Protein AF-A0A6C0AF42-F1 (afdb_monomer_lite)

Sequence (266 aa):
MEIELNLLEEPKYSYLKKSQFYRNLDSESEEKIFILHICPIDEQNINKFGQTLDFWNVDKLPICFFYLIWKKIKKYLISFEKVEKYLNSNIQSVKKATKDVIRIKFYIIFNKLLKKNSLIYIDQLFKRYEKFKNNSLTIFLIYCIKKENIEGFELIIRYEKIYFPEMYENGEINRFKELFNYCMRKGKYIFFKYLHERGVEFKNLYISSAIKKIENKEYQKCLKYFVDNVKNLSQWKREYFNRKLKETDPYFFGKGMNLLRIYESD

Structure (mmCIF, N/CA/C/O backbone):
data_AF-A0A6C0AF42-F1
#
_entry.id   AF-A0A6C0AF42-F1
#
loop_
_atom_site.group_PDB
_atom_site.id
_atom_site.type_symbol
_atom_site.label_atom_id
_atom_site.label_alt_id
_atom_site.label_comp_id
_atom_site.label_asym_id
_atom_site.label_entity_id
_atom_site.label_seq_id
_atom_site.pdbx_PDB_ins_code
_atom_site.Cartn_x
_atom_site.Cartn_y
_atom_site.Cartn_z
_atom_site.occupancy
_atom_site.B_iso_or_equiv
_atom_site.auth_seq_id
_atom_site.auth_comp_id
_atom_site.auth_asym_id
_atom_site.auth_atom_id
_atom_site.pdbx_PDB_model_num
ATOM 1 N N . MET A 1 1 ? -29.618 5.398 29.178 1.00 39.44 1 MET A N 1
ATOM 2 C CA . MET A 1 1 ? -30.295 4.309 28.455 1.00 39.44 1 MET A CA 1
ATOM 3 C C . MET A 1 1 ? -29.800 3.031 29.087 1.00 39.44 1 MET A C 1
ATOM 5 O O . MET A 1 1 ? -28.637 2.692 28.902 1.00 39.44 1 MET A O 1
ATOM 9 N N . GLU A 1 2 ? -30.633 2.452 29.943 1.00 39.72 2 GLU A N 1
ATOM 10 C CA . GLU A 1 2 ? -30.426 1.130 30.532 1.00 39.72 2 GLU A CA 1
ATOM 11 C C . GLU A 1 2 ? -30.647 0.103 29.422 1.00 39.72 2 GLU A C 1
ATOM 13 O O . GLU A 1 2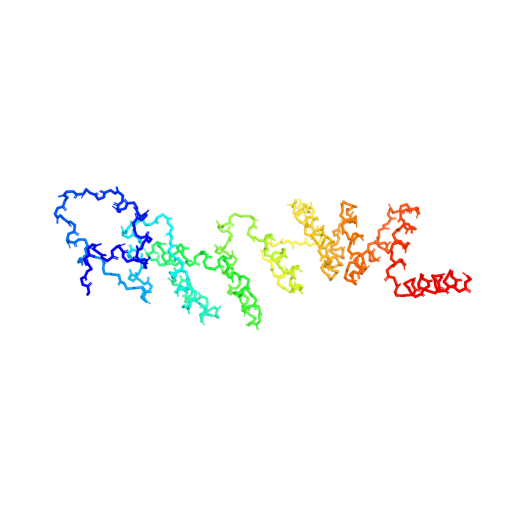 ? -31.504 0.300 28.562 1.00 39.72 2 GLU A O 1
ATOM 18 N N . ILE A 1 3 ? -29.805 -0.920 29.357 1.00 46.22 3 ILE A N 1
ATOM 19 C CA . ILE A 1 3 ? -29.853 -1.918 28.290 1.00 46.22 3 ILE A CA 1
ATOM 20 C C . ILE A 1 3 ? -30.234 -3.225 28.965 1.00 46.22 3 ILE A C 1
ATOM 22 O O . ILE A 1 3 ? -29.426 -3.751 29.700 1.00 46.22 3 ILE A O 1
ATOM 26 N N . GLU A 1 4 ? -31.437 -3.751 28.763 1.00 54.84 4 GLU A N 1
ATOM 27 C CA . GLU A 1 4 ? -31.771 -5.125 29.157 1.00 54.84 4 GLU A CA 1
ATOM 28 C C . GLU A 1 4 ? -30.893 -6.138 28.405 1.00 54.84 4 GLU A C 1
ATOM 30 O O . GLU A 1 4 ? -30.561 -5.928 27.242 1.00 54.84 4 GLU A O 1
ATOM 35 N N . LEU A 1 5 ? -30.558 -7.284 29.006 1.00 54.56 5 LEU A N 1
ATOM 36 C CA . LEU A 1 5 ? -29.830 -8.363 28.313 1.00 54.56 5 LEU A CA 1
ATOM 37 C C . LEU A 1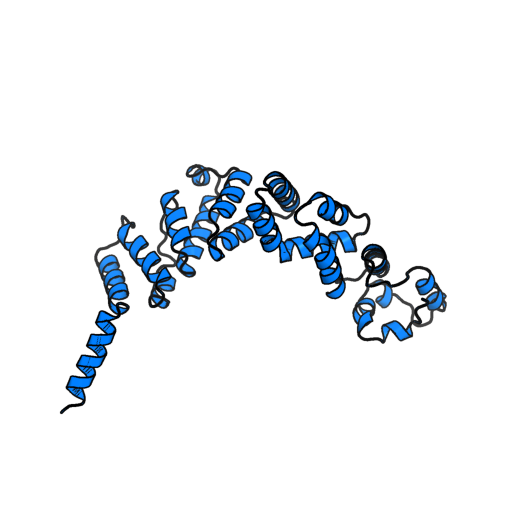 5 ? -30.524 -8.836 27.024 1.00 54.56 5 LEU A C 1
ATOM 39 O O . LEU A 1 5 ? -29.841 -9.253 26.088 1.00 54.56 5 LEU A O 1
ATOM 43 N N . ASN A 1 6 ? -31.849 -8.685 26.939 1.00 59.50 6 ASN A N 1
ATOM 44 C CA . ASN A 1 6 ? -32.637 -8.913 25.727 1.00 59.50 6 ASN A CA 1
ATOM 45 C C . ASN A 1 6 ? -32.177 -8.049 24.539 1.00 59.50 6 ASN A C 1
ATOM 47 O O . ASN A 1 6 ? -32.345 -8.455 23.394 1.00 59.50 6 ASN A O 1
ATOM 51 N N . LEU A 1 7 ? -31.523 -6.903 24.765 1.00 57.12 7 LEU A N 1
ATOM 52 C CA . LEU A 1 7 ? -30.912 -6.123 23.685 1.00 57.12 7 LEU A CA 1
ATOM 53 C C . LEU A 1 7 ? -29.767 -6.875 23.002 1.00 57.12 7 LEU A C 1
ATOM 55 O O . LEU A 1 7 ? -29.552 -6.663 21.815 1.00 57.12 7 LEU A O 1
ATOM 59 N N . LEU A 1 8 ? -29.054 -7.789 23.671 1.00 63.06 8 LEU A N 1
ATOM 60 C CA . LEU A 1 8 ? -28.044 -8.611 22.989 1.00 63.06 8 LEU A CA 1
ATOM 61 C C . LEU A 1 8 ? -28.664 -9.548 21.948 1.00 63.06 8 LEU A C 1
ATOM 63 O O . LEU A 1 8 ? -27.958 -9.966 21.028 1.00 63.06 8 LEU A O 1
ATOM 67 N N . GLU A 1 9 ? -29.958 -9.858 22.065 1.00 68.06 9 GLU A N 1
ATOM 68 C CA . GLU A 1 9 ? -30.712 -10.588 21.043 1.00 68.06 9 GLU A CA 1
ATOM 69 C C . GLU A 1 9 ? -30.948 -9.750 19.783 1.00 68.06 9 GLU A C 1
ATOM 71 O O . GLU A 1 9 ? -31.164 -10.305 18.704 1.00 68.06 9 GLU A O 1
ATOM 76 N N . GLU A 1 10 ? -30.826 -8.420 19.863 1.00 71.00 10 GLU A N 1
ATOM 77 C CA . GLU A 1 10 ? -30.912 -7.590 18.673 1.00 71.00 10 GLU A CA 1
ATOM 78 C C . GLU A 1 10 ? -29.729 -7.851 17.724 1.00 71.00 10 GLU A C 1
ATOM 80 O O . GLU A 1 10 ? -28.559 -7.817 18.133 1.00 71.00 10 GLU A O 1
ATOM 85 N N . PRO A 1 11 ? -29.983 -7.987 16.407 1.00 74.12 11 PRO A N 1
ATOM 86 C CA . PRO A 1 11 ? -28.937 -8.259 15.423 1.00 74.12 11 PRO A CA 1
ATOM 87 C C . PRO A 1 11 ? -27.772 -7.264 15.464 1.00 74.12 11 PRO A C 1
ATOM 89 O O . PRO A 1 11 ? -26.620 -7.641 15.220 1.00 74.12 11 PRO A O 1
ATOM 92 N N . LYS A 1 12 ? -28.054 -5.997 15.800 1.00 72.94 12 LYS A N 1
ATOM 93 C CA . LYS A 1 12 ? -27.049 -4.930 15.847 1.00 72.94 12 LYS A CA 1
ATOM 94 C C . LYS A 1 12 ? -26.006 -5.140 16.950 1.00 72.94 12 LYS A C 1
ATOM 96 O O . LYS A 1 12 ? -24.849 -4.812 16.722 1.00 72.94 12 LYS A O 1
ATOM 101 N N . TYR A 1 13 ? -26.366 -5.778 18.068 1.00 76.06 13 TYR A N 1
ATOM 102 C CA . TYR A 1 13 ? -25.464 -6.049 19.197 1.00 76.06 13 TYR A CA 1
ATOM 103 C C . TYR A 1 13 ? -24.879 -7.465 19.203 1.00 76.06 13 TYR A C 1
ATOM 105 O O . TYR A 1 13 ? -24.079 -7.808 20.073 1.00 76.06 13 TYR A O 1
ATOM 113 N N . SER A 1 14 ? -25.185 -8.274 18.185 1.00 77.50 14 SER A N 1
ATOM 114 C CA . SER A 1 14 ? -24.691 -9.652 18.038 1.00 77.50 14 SER A CA 1
ATOM 115 C C . SER A 1 14 ? -23.163 -9.802 18.128 1.00 77.50 14 SER A C 1
ATOM 117 O O . SER A 1 14 ? -22.658 -10.872 18.473 1.00 77.50 14 SER A O 1
ATOM 119 N N . TYR A 1 15 ? -22.400 -8.739 17.849 1.00 78.88 15 TYR A N 1
ATOM 120 C CA . TYR A 1 15 ? -20.943 -8.739 17.990 1.00 78.88 15 TYR A CA 1
ATOM 121 C C . TYR A 1 15 ? -20.477 -8.868 19.452 1.00 78.88 15 TYR A C 1
ATOM 123 O O . TYR A 1 15 ? -19.390 -9.398 19.684 1.00 78.88 15 TYR A O 1
ATOM 131 N N . LEU A 1 16 ? -21.289 -8.445 20.428 1.00 79.19 16 LEU A N 1
ATOM 132 C CA . LEU A 1 16 ? -20.992 -8.566 21.860 1.00 79.19 16 LEU A CA 1
ATOM 133 C C . LEU A 1 16 ? -21.147 -10.000 22.368 1.00 79.19 16 LEU A C 1
ATOM 135 O O . LEU A 1 16 ? -20.356 -10.426 23.200 1.00 79.19 16 LEU A O 1
ATOM 139 N N . LYS A 1 17 ? -22.061 -10.798 21.796 1.00 77.31 17 LYS A N 1
ATOM 140 C CA . LYS A 1 17 ? -22.198 -12.226 22.153 1.00 77.31 17 LYS A CA 1
ATOM 141 C C . LYS A 1 17 ? -20.936 -13.044 21.874 1.00 77.31 17 LYS A C 1
ATOM 143 O O . LYS A 1 17 ? -20.733 -14.124 22.417 1.00 77.31 17 LYS A O 1
ATOM 148 N N . LYS A 1 18 ? -20.073 -12.546 20.986 1.00 76.19 18 LYS A N 1
ATOM 149 C CA . LYS A 1 18 ? -18.795 -13.184 20.652 1.00 76.19 18 LYS A CA 1
ATOM 150 C C . LYS A 1 18 ? -17.659 -12.739 21.564 1.00 76.19 18 LYS A C 1
ATOM 152 O O . LYS A 1 18 ? -16.548 -13.219 21.363 1.00 76.19 18 LYS A O 1
ATOM 157 N N . SER A 1 19 ? -17.891 -11.826 22.500 1.00 79.69 19 SER A N 1
ATOM 158 C CA . SER A 1 19 ? -16.845 -11.285 23.358 1.00 79.69 19 SER A CA 1
ATOM 159 C C . SER A 1 19 ? -16.437 -12.271 24.452 1.00 79.69 19 SER A C 1
ATOM 161 O O . SER A 1 19 ? -17.198 -13.175 24.804 1.00 79.69 19 SER A O 1
ATOM 163 N N . GLN A 1 20 ? -15.231 -12.104 24.998 1.00 78.31 20 GLN A N 1
ATOM 164 C CA . GLN A 1 20 ? -14.768 -12.954 26.096 1.00 78.31 20 GLN A CA 1
ATOM 165 C C . GLN A 1 20 ? -15.628 -12.763 27.349 1.00 78.31 20 GLN A C 1
ATOM 167 O O . GLN A 1 20 ? -15.934 -13.735 28.030 1.00 78.31 20 GLN A O 1
ATOM 172 N N . PHE A 1 21 ? -16.060 -11.525 27.606 1.00 77.12 21 PHE A N 1
ATOM 173 C CA . PHE A 1 21 ? -16.962 -11.216 28.708 1.00 77.12 21 PHE A CA 1
ATOM 174 C C . PHE A 1 21 ? -18.260 -12.028 28.619 1.00 77.12 21 PHE A C 1
ATOM 176 O O . PHE A 1 21 ? -18.624 -12.701 29.575 1.00 77.12 21 PHE A O 1
ATOM 183 N N . TYR A 1 22 ? -18.913 -12.043 27.449 1.00 73.88 22 TYR A N 1
ATOM 184 C CA . TYR A 1 22 ? -20.173 -12.769 27.285 1.00 73.88 22 TYR A CA 1
ATOM 185 C C . TYR A 1 22 ? -20.016 -14.286 27.439 1.00 73.88 22 TYR A C 1
ATOM 187 O O . TYR A 1 22 ? -20.865 -14.932 28.041 1.00 73.88 22 TYR A O 1
ATOM 195 N N . ARG A 1 23 ? -18.918 -14.863 26.934 1.00 73.50 23 ARG A N 1
ATOM 196 C CA . ARG A 1 23 ? -18.650 -16.311 27.055 1.00 73.50 23 ARG A CA 1
ATOM 197 C C . ARG A 1 23 ? -18.427 -16.774 28.494 1.00 73.50 23 ARG A C 1
ATOM 199 O O . ARG A 1 23 ? -18.589 -17.956 28.764 1.00 73.50 23 ARG A O 1
ATOM 206 N N . ASN A 1 24 ? -18.038 -15.856 29.373 1.00 72.62 24 ASN A N 1
ATOM 207 C CA . ASN A 1 24 ? -17.734 -16.134 30.771 1.00 72.62 24 ASN A CA 1
ATOM 208 C C . ASN A 1 24 ? -18.854 -15.671 31.719 1.00 72.62 24 ASN A C 1
ATOM 210 O O . ASN A 1 24 ? -18.663 -15.706 32.932 1.00 72.62 24 ASN A O 1
ATOM 214 N N . LEU A 1 25 ? -19.995 -15.213 31.189 1.00 70.81 25 LEU A N 1
ATOM 215 C CA . LEU A 1 25 ? -21.173 -14.920 32.000 1.00 70.81 25 LEU A CA 1
ATOM 216 C C . LEU A 1 25 ? -21.772 -16.233 32.499 1.00 70.81 25 LEU A C 1
ATOM 218 O O . LEU A 1 25 ? -22.189 -17.069 31.700 1.00 70.81 25 LEU A O 1
ATOM 222 N N . ASP A 1 26 ? -21.854 -16.380 33.817 1.00 63.38 26 ASP A N 1
ATOM 223 C CA . ASP A 1 26 ? -22.628 -17.450 34.430 1.00 63.38 26 ASP A CA 1
ATOM 224 C C . ASP A 1 26 ? -24.116 -17.253 34.094 1.00 63.38 26 ASP A C 1
ATOM 226 O O . ASP A 1 26 ? -24.705 -16.197 34.359 1.00 63.38 26 ASP A O 1
ATOM 230 N N . SER A 1 27 ? -24.730 -18.265 33.478 1.00 61.19 27 SER A N 1
ATOM 231 C CA . SER A 1 27 ? -26.143 -18.259 33.101 1.00 61.19 27 SER A CA 1
ATOM 232 C C . SER A 1 27 ? -27.089 -18.186 34.298 1.00 61.19 27 SER A C 1
ATOM 234 O O . SER A 1 27 ? -28.254 -17.851 34.086 1.00 61.19 27 SER A O 1
ATOM 236 N N . GLU A 1 28 ? -26.605 -18.347 35.529 1.00 59.22 28 GLU A N 1
ATOM 237 C CA . GLU A 1 28 ? -27.408 -18.260 36.758 1.00 59.22 28 GLU A CA 1
ATOM 238 C C . GLU A 1 28 ? -27.146 -16.986 37.589 1.00 59.22 28 GLU A C 1
ATOM 240 O O . GLU A 1 28 ? -27.878 -16.711 38.532 1.00 59.22 28 GLU A O 1
ATOM 245 N N . SER A 1 29 ? -26.173 -16.142 37.215 1.00 55.94 29 SER A N 1
ATOM 246 C CA . SER A 1 29 ? -25.812 -14.944 38.000 1.00 55.94 29 SER A CA 1
ATOM 247 C C . SER A 1 29 ? -26.856 -13.810 37.937 1.00 55.94 29 SER A C 1
ATOM 249 O O . SER A 1 29 ? -27.293 -13.414 36.851 1.00 55.94 29 SER A O 1
ATOM 251 N N . GLU A 1 30 ? -27.201 -13.240 39.099 1.00 51.66 30 GLU A N 1
ATOM 252 C CA . GLU A 1 30 ? -28.031 -12.029 39.259 1.00 51.66 30 GLU A CA 1
ATOM 253 C C . GLU A 1 30 ? -27.245 -10.715 39.022 1.00 51.66 30 GLU A C 1
ATOM 255 O O . GLU A 1 30 ? -27.838 -9.681 38.705 1.00 51.66 30 GLU A O 1
ATOM 260 N N . GLU A 1 31 ? -25.901 -10.737 39.058 1.00 50.69 31 GLU A N 1
ATOM 261 C CA . GLU A 1 31 ? -25.028 -9.564 38.801 1.00 50.69 31 GLU A CA 1
ATOM 262 C C . GLU A 1 31 ? -25.130 -9.034 37.358 1.00 50.69 31 GLU A C 1
ATOM 264 O O . GLU A 1 31 ? -24.686 -7.924 37.038 1.00 50.69 31 GLU A O 1
ATOM 269 N N . LYS A 1 32 ? -25.774 -9.812 36.483 1.00 51.66 32 LYS A N 1
ATOM 270 C CA . LYS A 1 32 ? -26.110 -9.494 35.091 1.00 51.66 32 LYS A CA 1
ATOM 271 C C . LYS A 1 32 ? -26.737 -8.114 34.892 1.00 51.66 32 LYS A C 1
ATOM 273 O O . LYS A 1 32 ? -26.517 -7.503 33.848 1.00 51.66 32 LYS A O 1
ATOM 278 N N . ILE A 1 33 ? -27.496 -7.626 35.873 1.00 49.12 33 ILE A N 1
ATOM 279 C CA . ILE A 1 33 ? -28.254 -6.369 35.795 1.00 49.12 33 ILE A CA 1
ATOM 280 C C . ILE A 1 33 ? -27.333 -5.138 35.964 1.00 49.12 33 ILE A C 1
ATOM 282 O O . ILE A 1 33 ? -27.571 -4.095 35.355 1.00 49.12 33 ILE A O 1
ATOM 286 N N . PHE A 1 34 ? -26.216 -5.255 36.696 1.00 48.66 34 PHE A N 1
ATOM 287 C CA . PHE A 1 34 ? -25.362 -4.107 37.051 1.00 48.66 34 PHE A CA 1
ATOM 288 C C . PHE A 1 34 ? -24.340 -3.707 35.979 1.00 48.66 34 PHE A C 1
ATOM 290 O O . PHE A 1 34 ? -23.985 -2.532 35.862 1.00 48.66 34 PHE A O 1
ATOM 297 N N . ILE A 1 35 ? -23.901 -4.646 35.139 1.00 52.34 35 ILE A N 1
ATOM 298 C CA . ILE A 1 35 ? -22.919 -4.405 34.060 1.00 52.34 35 ILE A CA 1
ATOM 299 C C . ILE A 1 35 ? -23.381 -3.298 33.090 1.00 52.34 35 ILE A C 1
ATOM 301 O O . ILE A 1 35 ? -22.581 -2.567 32.501 1.00 52.34 35 ILE A O 1
ATOM 305 N N . LEU A 1 36 ? -24.696 -3.131 32.976 1.00 50.91 36 LEU A N 1
ATOM 306 C CA . LEU A 1 36 ? -25.381 -2.258 32.028 1.00 50.91 36 LEU A CA 1
ATOM 307 C C . LEU A 1 36 ? -25.488 -0.810 32.540 1.00 50.91 36 LEU A C 1
ATOM 309 O O . LEU A 1 36 ? -25.627 0.118 31.742 1.00 50.91 36 LEU A O 1
ATOM 313 N N . HIS A 1 37 ? -25.338 -0.598 33.851 1.00 50.25 37 HIS A N 1
ATOM 314 C CA . HIS A 1 37 ? -25.105 0.723 34.446 1.00 50.25 37 HIS A CA 1
ATOM 315 C C . HIS A 1 37 ? -23.639 1.163 34.338 1.00 50.25 37 HIS A C 1
ATOM 317 O O . HIS A 1 37 ? -23.349 2.358 34.319 1.00 50.25 37 HIS A O 1
ATOM 323 N N . ILE A 1 38 ? -22.715 0.206 34.218 1.00 54.03 38 ILE A N 1
ATOM 324 C CA . ILE A 1 38 ? -21.271 0.463 34.175 1.00 54.03 38 ILE A CA 1
ATOM 325 C C . ILE A 1 38 ? -20.809 0.820 32.750 1.00 54.03 38 ILE A C 1
ATOM 327 O O . ILE A 1 38 ? -19.869 1.601 32.586 1.00 54.03 38 ILE A O 1
ATOM 331 N N . CYS A 1 39 ? -21.474 0.304 31.705 1.00 61.53 39 CYS A N 1
ATOM 332 C CA . CYS A 1 39 ? -21.015 0.463 30.322 1.00 61.53 39 CYS A CA 1
ATOM 333 C C . CYS A 1 39 ? -22.119 0.869 29.314 1.00 61.53 39 CYS A C 1
ATOM 335 O O . CYS A 1 39 ? -22.611 0.031 28.554 1.00 61.53 39 CYS A O 1
ATOM 337 N N . PRO A 1 40 ? -22.500 2.160 29.241 1.00 62.56 40 PRO A N 1
ATOM 338 C CA . PRO A 1 40 ? -23.491 2.630 28.275 1.00 62.56 40 PRO A CA 1
ATOM 339 C C . PRO A 1 40 ? -22.986 2.513 26.827 1.00 62.56 40 PRO A C 1
ATOM 341 O O . PRO A 1 40 ? -21.917 3.029 26.487 1.00 62.56 40 PRO A O 1
ATOM 344 N N . ILE A 1 41 ? -23.791 1.901 25.952 1.00 70.56 41 ILE A N 1
ATOM 345 C CA . ILE A 1 41 ? -23.481 1.759 24.522 1.00 70.56 41 ILE A CA 1
ATOM 346 C C . ILE A 1 41 ? -23.980 2.988 23.757 1.00 70.56 41 ILE A C 1
ATOM 348 O O . ILE A 1 41 ? -25.179 3.192 23.584 1.00 70.56 41 ILE A O 1
ATOM 352 N N . ASP A 1 42 ? -23.048 3.794 23.258 1.00 76.75 42 ASP A N 1
ATOM 353 C CA . ASP A 1 42 ? -23.325 4.886 22.322 1.00 76.75 42 ASP A CA 1
ATOM 354 C C . ASP A 1 42 ? -22.479 4.685 21.065 1.00 76.75 42 ASP A C 1
ATOM 356 O O . ASP A 1 42 ? -21.332 5.132 20.991 1.00 76.75 42 ASP A O 1
ATOM 360 N N . GLU A 1 43 ? -23.052 4.014 20.063 1.00 79.25 43 GLU A N 1
ATOM 361 C CA . GLU A 1 43 ? -22.362 3.711 18.804 1.00 79.25 43 GLU A CA 1
ATOM 362 C C . GLU A 1 43 ? -22.059 4.950 17.944 1.00 79.25 43 GLU A C 1
ATOM 364 O O . GLU A 1 43 ? -21.379 4.850 16.920 1.00 79.25 43 GLU A O 1
ATOM 369 N N . GLN A 1 44 ? -22.541 6.133 18.333 1.00 85.75 44 GLN A N 1
ATOM 370 C CA . GLN A 1 44 ? -22.244 7.386 17.641 1.00 85.75 44 GLN A CA 1
ATOM 371 C C . GLN A 1 44 ? -21.047 8.116 18.263 1.00 85.75 44 GLN A C 1
ATOM 373 O O . GLN A 1 44 ? -20.349 8.880 17.577 1.00 85.75 44 GLN A O 1
ATOM 378 N N . ASN A 1 45 ? -20.765 7.865 19.541 1.00 88.94 45 ASN A N 1
ATOM 379 C CA . ASN A 1 45 ? -19.636 8.435 20.259 1.00 88.94 45 ASN A CA 1
ATOM 380 C C . ASN A 1 45 ? -18.451 7.464 20.292 1.00 88.94 45 ASN A C 1
ATOM 382 O O . ASN A 1 45 ? -18.452 6.476 21.013 1.00 88.94 45 ASN A O 1
ATOM 386 N N . ILE A 1 46 ? -17.382 7.797 19.560 1.00 89.62 46 ILE A N 1
ATOM 387 C CA . ILE A 1 46 ? -16.167 6.967 19.465 1.00 89.62 46 ILE A CA 1
ATOM 388 C C . ILE A 1 46 ? -15.596 6.580 20.830 1.00 89.62 46 ILE A C 1
ATOM 390 O O . ILE A 1 46 ? -15.132 5.453 20.977 1.00 89.62 46 ILE A O 1
ATOM 394 N N . ASN A 1 47 ? -15.583 7.499 21.800 1.00 90.44 47 ASN A N 1
ATOM 395 C CA . ASN A 1 47 ? -14.958 7.228 23.089 1.00 90.44 47 ASN A CA 1
ATOM 396 C C . ASN A 1 47 ? -15.796 6.229 23.881 1.00 90.44 47 ASN A C 1
ATOM 398 O O . ASN A 1 47 ? -15.262 5.216 24.316 1.00 90.44 47 ASN A O 1
ATOM 402 N N . LYS A 1 48 ? -17.105 6.482 23.993 1.00 88.12 48 LYS A N 1
ATOM 403 C CA . LYS A 1 48 ? -18.024 5.573 24.685 1.00 88.12 48 LYS A CA 1
ATOM 404 C C . LYS A 1 48 ? -18.063 4.212 23.997 1.00 88.12 48 LYS A C 1
ATOM 406 O O . LYS A 1 48 ? -17.825 3.208 24.649 1.00 88.12 48 LYS A O 1
ATOM 411 N N . PHE A 1 49 ? -18.224 4.179 22.671 1.00 90.44 49 PHE A N 1
ATOM 412 C CA . PHE A 1 49 ? -18.224 2.925 21.922 1.00 90.44 49 PHE A CA 1
ATOM 413 C C . PHE A 1 49 ? -16.898 2.168 22.078 1.00 90.44 49 PHE A C 1
ATOM 415 O O . PHE A 1 49 ? -16.887 0.967 22.317 1.00 90.44 49 PHE A O 1
ATOM 422 N N . GLY A 1 50 ? -15.761 2.860 21.994 1.00 90.38 50 GLY A N 1
ATOM 423 C CA . GLY A 1 50 ? -14.456 2.240 22.193 1.00 90.38 50 GLY A CA 1
ATOM 424 C C . GLY A 1 50 ? -14.273 1.672 23.603 1.00 90.38 50 GLY A C 1
ATOM 425 O O . GLY A 1 50 ? -13.780 0.558 23.732 1.00 90.38 50 GLY A O 1
ATOM 426 N N . GLN A 1 51 ? -14.710 2.399 24.636 1.00 89.62 51 GLN A N 1
ATOM 427 C CA . GLN A 1 51 ? -14.708 1.925 26.025 1.00 89.62 51 GLN A CA 1
ATOM 428 C C . GLN A 1 51 ? -15.602 0.697 26.199 1.00 89.62 51 GLN A C 1
ATOM 430 O O . GLN A 1 51 ? -15.202 -0.243 26.875 1.00 89.62 51 GLN A O 1
ATOM 435 N N . THR A 1 52 ? -16.762 0.663 25.539 1.00 87.00 52 THR A N 1
ATOM 436 C CA . THR A 1 52 ? -17.613 -0.530 25.489 1.00 87.00 52 THR A CA 1
ATOM 437 C C . THR A 1 52 ? -16.882 -1.709 24.870 1.00 87.00 52 THR A C 1
ATOM 439 O O . THR A 1 52 ? -16.835 -2.782 25.457 1.00 87.00 52 THR A O 1
ATOM 442 N N . LEU A 1 53 ? -16.274 -1.535 23.701 1.00 89.19 53 LEU A N 1
ATOM 443 C CA . LEU A 1 53 ? -15.576 -2.629 23.025 1.00 89.19 53 LEU A CA 1
ATOM 444 C C . LEU A 1 53 ? -14.399 -3.169 23.856 1.00 89.19 53 LEU A C 1
ATOM 446 O O . LEU A 1 53 ? -14.187 -4.382 23.876 1.00 89.19 53 LEU A O 1
ATOM 450 N N . ASP A 1 54 ? -13.685 -2.285 24.561 1.00 89.00 54 ASP A N 1
ATOM 451 C CA . ASP A 1 54 ? -12.610 -2.655 25.488 1.00 89.00 54 ASP A CA 1
ATOM 452 C C . ASP A 1 54 ? -13.144 -3.393 26.720 1.00 89.00 54 ASP A C 1
ATOM 454 O O . ASP A 1 54 ? -12.618 -4.448 27.061 1.00 89.00 54 ASP A O 1
ATOM 458 N N . PHE A 1 55 ? -14.213 -2.888 27.345 1.00 86.19 55 PHE A N 1
ATOM 459 C CA . PHE A 1 55 ? -14.847 -3.514 28.510 1.00 86.19 55 PHE A CA 1
ATOM 460 C C . PHE A 1 55 ? -15.335 -4.931 28.199 1.00 86.19 55 PHE A C 1
ATOM 462 O O . PHE A 1 55 ? -15.023 -5.879 28.913 1.00 86.19 55 PHE A O 1
ATOM 469 N N . TRP A 1 56 ? -16.059 -5.090 27.089 1.00 82.00 56 TRP A N 1
ATOM 470 C CA . TRP A 1 56 ? -16.567 -6.393 26.665 1.00 82.00 56 TRP A CA 1
ATOM 471 C C . TRP A 1 56 ? -15.451 -7.331 26.186 1.00 82.00 56 TRP A C 1
ATOM 473 O O . TRP A 1 56 ? -15.698 -8.527 26.021 1.00 82.00 56 TRP A O 1
ATOM 483 N N . ASN A 1 57 ? -14.245 -6.801 25.957 1.00 86.00 57 ASN A N 1
ATOM 484 C CA . ASN A 1 57 ? -13.094 -7.488 25.387 1.00 86.00 57 ASN A CA 1
ATOM 485 C C . ASN A 1 57 ? -13.470 -8.285 24.127 1.00 86.00 57 ASN A C 1
ATOM 487 O O . ASN A 1 57 ? -13.425 -9.519 24.082 1.00 86.00 57 ASN A O 1
ATOM 491 N N . VAL A 1 58 ? -13.946 -7.570 23.105 1.00 85.81 58 VAL A N 1
ATOM 492 C CA . VAL A 1 58 ? -14.357 -8.200 21.846 1.00 85.81 58 VAL A CA 1
ATOM 493 C C . VAL A 1 58 ? -13.145 -8.705 21.054 1.00 85.81 58 VAL A C 1
ATOM 495 O O . VAL A 1 58 ? -12.205 -7.961 20.768 1.00 85.81 58 VAL A O 1
ATOM 498 N N . ASP A 1 59 ? -13.206 -9.955 20.590 1.00 80.81 59 ASP A N 1
ATOM 499 C CA . ASP A 1 59 ? -12.152 -10.535 19.742 1.00 80.81 59 ASP A CA 1
ATOM 500 C C . ASP A 1 59 ? -11.956 -9.729 18.444 1.00 80.81 59 ASP A C 1
ATOM 502 O O . ASP A 1 59 ? -10.837 -9.467 17.978 1.00 80.81 59 ASP A O 1
ATOM 506 N N . LYS A 1 60 ? -13.078 -9.317 17.841 1.00 85.88 60 LYS A N 1
ATOM 507 C CA . LYS A 1 60 ? -13.131 -8.564 16.587 1.00 85.88 60 LYS A CA 1
ATOM 508 C C . LYS A 1 60 ? -13.990 -7.322 16.761 1.00 85.88 60 LYS A C 1
ATOM 510 O O . LYS A 1 60 ? -15.149 -7.405 17.152 1.00 85.88 60 LYS A O 1
ATOM 515 N N . LEU A 1 61 ? -13.419 -6.177 16.399 1.00 89.94 61 LEU A N 1
ATOM 516 C CA . LEU A 1 61 ? -14.136 -4.907 16.397 1.00 89.94 61 LEU A CA 1
ATOM 517 C C . LEU A 1 61 ? -15.230 -4.924 15.312 1.00 89.94 61 LEU A C 1
ATOM 519 O O . LEU A 1 61 ? -14.994 -5.456 14.221 1.00 89.94 61 LEU A O 1
ATOM 523 N N . PRO A 1 62 ? -16.411 -4.344 15.572 1.00 88.44 62 PRO A N 1
ATOM 524 C CA . PRO A 1 62 ? -17.496 -4.326 14.604 1.00 88.44 62 PRO A CA 1
ATOM 525 C C . PRO A 1 62 ? -17.214 -3.337 13.465 1.00 88.44 62 PRO A C 1
ATOM 527 O O . PRO A 1 62 ? -16.586 -2.291 13.641 1.00 88.44 62 PRO A O 1
ATOM 530 N N . ILE A 1 63 ? -17.721 -3.655 12.271 1.00 88.06 63 ILE A N 1
ATOM 531 C CA . ILE A 1 63 ? -17.521 -2.858 11.049 1.00 88.06 63 ILE A CA 1
ATOM 532 C C . ILE A 1 63 ? -18.015 -1.410 11.223 1.00 88.06 63 ILE A C 1
ATOM 534 O O . ILE A 1 63 ? -17.354 -0.474 10.764 1.00 88.06 63 ILE A O 1
ATOM 538 N N . CYS A 1 64 ? -19.139 -1.210 11.919 1.00 87.69 64 CYS A N 1
ATOM 539 C CA . CYS A 1 64 ? -19.691 0.117 12.206 1.00 87.69 64 CYS A CA 1
ATOM 540 C C . CYS A 1 64 ? -18.697 1.013 12.966 1.00 87.69 64 CYS A C 1
ATOM 542 O O . CYS A 1 64 ? -18.571 2.197 12.643 1.00 87.69 64 CYS A O 1
ATOM 544 N N . PHE A 1 65 ? -17.904 0.451 13.882 1.00 91.81 65 PHE A N 1
ATOM 545 C CA . PHE A 1 65 ? -16.895 1.199 14.628 1.00 91.81 65 PHE A CA 1
ATOM 546 C C . PHE A 1 65 ? -15.745 1.671 13.728 1.00 91.81 65 PHE A C 1
ATOM 548 O O . PHE A 1 65 ? -15.355 2.841 13.778 1.00 91.81 65 PHE A O 1
ATOM 555 N N . PHE A 1 66 ? -15.259 0.823 12.812 1.00 91.12 66 PHE A N 1
ATOM 556 C CA . PHE A 1 66 ? -14.275 1.247 11.806 1.00 91.12 66 PHE A CA 1
ATOM 557 C C . PHE A 1 66 ? -14.822 2.373 10.913 1.00 91.12 66 PHE A C 1
ATOM 559 O O . PHE A 1 66 ? -14.105 3.335 10.615 1.00 91.12 66 PHE A O 1
ATOM 566 N N . TYR A 1 67 ? -16.096 2.298 10.508 1.00 89.62 67 TYR A N 1
ATOM 567 C CA . TYR A 1 67 ? -16.744 3.369 9.745 1.00 89.62 67 TYR A CA 1
ATOM 568 C C . TYR A 1 67 ? -16.831 4.677 10.531 1.00 89.62 67 TYR A C 1
ATOM 570 O O . TYR A 1 67 ? -16.589 5.746 9.961 1.00 89.62 67 TYR A O 1
ATOM 578 N N . LEU A 1 68 ? -17.141 4.606 11.824 1.00 90.25 68 LEU A N 1
ATOM 579 C CA . LEU A 1 68 ? -17.229 5.769 12.699 1.00 90.25 68 LEU A CA 1
ATOM 580 C C . LEU A 1 68 ? -15.871 6.470 12.838 1.00 90.25 68 LEU A C 1
ATOM 582 O O . LEU A 1 68 ? -15.774 7.682 12.605 1.00 90.25 68 LEU A O 1
ATOM 586 N N . ILE A 1 69 ? -14.813 5.698 13.117 1.00 90.00 69 ILE A N 1
ATOM 587 C CA . ILE A 1 69 ? -13.426 6.182 13.153 1.00 90.00 69 ILE A CA 1
ATOM 588 C C . ILE A 1 69 ? -13.073 6.839 11.818 1.00 90.00 69 ILE A C 1
ATOM 590 O O . ILE A 1 69 ? -12.660 8.002 11.793 1.00 90.00 69 ILE A O 1
ATOM 594 N N . TRP A 1 70 ? -13.314 6.154 10.692 1.00 89.00 70 TRP A N 1
ATOM 595 C CA . TRP A 1 70 ? -13.055 6.706 9.361 1.00 89.00 70 TRP A CA 1
ATOM 596 C C . TRP A 1 70 ? -13.801 8.019 9.124 1.00 89.00 70 TRP A C 1
ATOM 598 O O . TRP A 1 70 ? -13.206 8.987 8.652 1.00 89.00 70 TRP A O 1
ATOM 608 N N . LYS A 1 71 ? -15.090 8.101 9.475 1.00 87.88 71 LYS A N 1
ATOM 609 C CA . LYS A 1 71 ? -15.909 9.308 9.289 1.00 87.88 71 LYS A CA 1
ATOM 610 C C . LYS A 1 71 ? -15.333 10.513 10.033 1.00 87.88 71 LYS A C 1
ATOM 612 O O . LYS A 1 71 ? -15.442 11.628 9.512 1.00 87.88 71 LYS A O 1
ATOM 617 N N . LYS A 1 72 ? -14.721 10.305 11.203 1.00 86.44 72 LYS A N 1
ATOM 618 C CA . LYS A 1 72 ? -14.052 11.372 11.958 1.00 86.44 72 LYS A CA 1
ATOM 619 C C . LYS A 1 72 ? -12.673 11.686 11.395 1.00 86.44 72 LYS A C 1
ATOM 621 O O . LYS A 1 72 ? -12.441 12.835 11.028 1.00 86.44 72 LYS A O 1
ATOM 626 N N . ILE A 1 73 ? -11.792 10.698 11.239 1.00 80.69 73 ILE A N 1
ATOM 627 C CA . ILE A 1 73 ? -10.413 10.978 10.813 1.00 80.69 73 ILE A CA 1
ATOM 628 C C . ILE A 1 73 ? -10.332 11.452 9.359 1.00 80.69 73 ILE A C 1
ATOM 630 O O . ILE A 1 73 ? -9.477 12.275 9.053 1.00 80.69 73 ILE A O 1
ATOM 634 N N . LYS A 1 74 ? -11.249 11.031 8.466 1.00 79.75 74 LYS A N 1
ATOM 635 C CA . LYS A 1 74 ? -11.223 11.411 7.037 1.00 79.75 74 LYS A CA 1
ATOM 636 C C . LYS A 1 74 ? -11.271 12.922 6.811 1.00 79.75 74 LYS A C 1
ATOM 638 O O . LYS A 1 74 ? -10.718 13.406 5.822 1.00 79.75 74 LYS A O 1
ATOM 643 N N . LYS A 1 75 ? -11.966 13.650 7.697 1.00 73.12 75 LYS A N 1
ATOM 644 C CA . LYS A 1 75 ? -12.077 15.117 7.657 1.00 73.12 75 LYS A CA 1
ATOM 645 C C . LYS A 1 75 ? -10.771 15.786 8.085 1.00 73.12 75 LYS A C 1
ATOM 647 O O . LYS A 1 75 ? -10.463 16.874 7.621 1.00 73.12 75 LYS A O 1
ATOM 652 N N . TYR A 1 76 ? -10.002 15.107 8.928 1.00 71.50 76 TYR A N 1
ATOM 653 C CA . TYR A 1 76 ? -8.788 15.617 9.548 1.00 71.50 76 TYR A CA 1
ATOM 654 C C . TYR A 1 76 ? -7.501 15.068 8.941 1.00 71.50 76 TYR A C 1
ATOM 656 O O . TYR A 1 76 ? -6.430 15.328 9.465 1.00 71.50 76 TYR A O 1
ATOM 664 N N . LEU A 1 77 ? -7.574 14.358 7.814 1.00 66.94 77 LEU A N 1
ATOM 665 C CA . LEU A 1 77 ? -6.382 13.841 7.129 1.00 66.94 77 LEU A CA 1
ATOM 666 C C . LEU A 1 77 ? -5.408 14.939 6.694 1.00 66.94 77 LEU A C 1
ATOM 668 O O . LEU A 1 77 ? -4.271 14.640 6.372 1.00 66.94 77 LEU A O 1
ATOM 672 N N . ILE A 1 78 ? -5.871 16.187 6.662 1.00 61.41 78 ILE A N 1
ATOM 673 C CA . ILE A 1 78 ? -5.073 17.374 6.362 1.00 61.41 78 ILE A CA 1
ATOM 674 C C . ILE A 1 78 ? -4.252 17.795 7.587 1.00 61.41 78 ILE A C 1
ATOM 676 O O . ILE A 1 78 ? -3.108 18.194 7.444 1.00 61.41 78 ILE A O 1
ATOM 680 N N . SER A 1 79 ? -4.841 17.694 8.780 1.00 64.31 79 SER A N 1
ATOM 681 C CA . SER A 1 79 ? -4.230 18.049 10.060 1.00 64.31 79 SER A CA 1
ATOM 682 C C . SER A 1 79 ? -3.916 16.757 10.813 1.00 64.31 79 SER A C 1
ATOM 684 O O . SER A 1 79 ? -4.724 16.287 11.626 1.00 64.31 79 SER A O 1
ATOM 686 N N . PHE A 1 80 ? -2.778 16.138 10.496 1.00 70.69 80 PHE A N 1
ATOM 687 C CA . PHE A 1 80 ? -2.383 14.840 11.056 1.00 70.69 80 PHE A CA 1
ATOM 688 C C . PHE A 1 80 ? -2.437 14.801 12.596 1.00 70.69 80 PHE A C 1
ATOM 690 O O . PHE A 1 80 ? -2.758 13.760 13.164 1.00 70.69 80 PHE A O 1
ATOM 697 N N . GLU A 1 81 ? -2.266 15.944 13.265 1.00 68.75 81 GLU A N 1
ATOM 698 C CA . GLU A 1 81 ? -2.460 16.152 14.712 1.00 68.75 81 GLU A CA 1
ATOM 699 C C . GLU A 1 81 ? -3.777 15.571 15.253 1.00 68.75 81 GLU A C 1
ATOM 701 O O . GLU A 1 81 ? -3.834 14.917 16.295 1.00 68.75 81 GLU A O 1
ATOM 706 N N . LYS A 1 82 ? -4.880 15.746 14.523 1.00 72.62 82 LYS A N 1
ATOM 707 C CA . LYS A 1 82 ? -6.182 15.221 14.954 1.00 72.62 82 LYS A CA 1
ATOM 708 C C . LYS A 1 82 ? -6.294 13.718 14.739 1.00 72.62 82 LYS A C 1
ATOM 710 O O . LYS A 1 82 ? -7.030 13.072 15.473 1.00 72.62 82 LYS A O 1
ATOM 715 N N . VAL A 1 83 ? -5.579 13.156 13.764 1.00 79.12 83 VAL A N 1
ATOM 716 C CA . VAL A 1 83 ? -5.456 11.700 13.582 1.00 79.12 83 VAL A CA 1
ATOM 717 C C . VAL A 1 83 ? -4.589 11.106 14.696 1.00 79.12 83 VAL A C 1
ATOM 719 O O . VAL A 1 83 ? -4.906 10.043 15.229 1.00 79.12 83 VAL A O 1
ATOM 722 N N . GLU A 1 84 ? -3.541 11.823 15.102 1.00 76.50 84 GLU A N 1
ATOM 723 C CA . GLU A 1 84 ? -2.665 11.462 16.215 1.00 76.50 84 GLU A CA 1
ATOM 724 C C . GLU A 1 84 ? -3.413 11.327 17.535 1.00 76.50 84 GLU A C 1
ATOM 726 O O . GLU A 1 84 ? -3.205 10.342 18.239 1.00 76.50 84 GLU A O 1
ATOM 731 N N . LYS A 1 85 ? -4.359 12.229 17.821 1.00 85.75 85 LYS A N 1
ATOM 732 C CA . LYS A 1 85 ? -5.229 12.108 19.000 1.00 85.75 85 LYS A CA 1
ATOM 733 C C . LYS A 1 85 ? -5.903 10.732 19.103 1.00 85.75 85 LYS A C 1
ATOM 735 O O . LYS A 1 85 ? -6.027 10.193 20.198 1.00 85.75 85 LYS A O 1
ATOM 740 N N . TYR A 1 86 ? -6.331 10.148 17.982 1.00 86.88 86 TYR A N 1
ATOM 741 C CA . TYR A 1 86 ? -6.952 8.817 17.972 1.00 86.88 86 TYR A CA 1
ATOM 742 C C . TYR A 1 86 ? -5.920 7.683 18.052 1.00 86.88 86 TYR A C 1
ATOM 744 O O . TYR A 1 86 ? -6.175 6.660 18.684 1.00 86.88 86 TYR A O 1
ATOM 752 N N . LEU A 1 87 ? -4.739 7.860 17.452 1.00 83.56 87 LEU A N 1
ATOM 753 C CA . LEU A 1 87 ? -3.634 6.895 17.539 1.00 83.56 87 LEU A CA 1
ATOM 754 C C . LEU A 1 87 ? -3.018 6.807 18.944 1.00 83.56 87 LEU A C 1
ATOM 756 O O . LEU A 1 87 ? -2.548 5.737 19.336 1.00 83.56 87 LEU A O 1
ATOM 760 N N . ASN A 1 88 ? -3.049 7.911 19.687 1.00 85.69 88 ASN A N 1
ATOM 761 C CA . ASN A 1 88 ? -2.565 8.029 21.061 1.00 85.69 88 ASN A CA 1
ATOM 762 C C . ASN A 1 88 ? -3.711 7.980 22.083 1.00 85.69 88 ASN A C 1
ATOM 764 O O . ASN A 1 88 ? -3.531 8.376 23.229 1.00 85.69 88 ASN A O 1
ATOM 768 N N . SER A 1 89 ? -4.897 7.517 21.679 1.00 88.88 89 SER A N 1
ATOM 769 C CA . SER A 1 89 ? -6.008 7.338 22.609 1.00 88.88 89 SER A CA 1
ATOM 770 C C . SER A 1 89 ? -5.648 6.308 23.682 1.00 88.88 89 SER A C 1
ATOM 772 O O . SER A 1 89 ? -5.078 5.259 23.370 1.00 88.88 89 SER A O 1
ATOM 774 N N . ASN A 1 90 ? -6.047 6.585 24.925 1.00 91.31 90 ASN A N 1
ATOM 775 C CA . ASN A 1 90 ? -5.985 5.626 26.033 1.00 91.31 90 ASN A CA 1
ATOM 776 C C . ASN A 1 90 ? -7.009 4.485 25.881 1.00 91.31 90 ASN A C 1
ATOM 778 O O . ASN A 1 90 ? -6.989 3.543 26.662 1.00 91.31 90 ASN A O 1
ATOM 782 N N . ILE A 1 91 ? -7.895 4.562 24.882 1.00 92.81 91 ILE A N 1
ATOM 783 C CA . ILE A 1 91 ? -8.881 3.530 24.561 1.00 92.81 91 ILE A CA 1
ATOM 784 C C . ILE A 1 91 ? -8.268 2.604 23.505 1.00 92.81 91 ILE A C 1
ATOM 786 O O . ILE A 1 91 ? -7.996 3.013 22.366 1.00 92.81 91 ILE A O 1
ATOM 790 N N . GLN A 1 92 ? -8.039 1.348 23.873 1.00 91.38 92 GLN A N 1
ATOM 791 C CA . GLN A 1 92 ? -7.288 0.387 23.073 1.00 91.38 92 GLN A CA 1
ATOM 792 C C . GLN A 1 92 ? -8.025 0.038 21.776 1.00 91.38 92 GLN A C 1
ATOM 794 O O . GLN A 1 92 ? -7.401 -0.014 20.709 1.00 91.38 92 GLN A O 1
ATOM 799 N N . SER A 1 93 ? -9.349 -0.110 21.826 1.00 91.75 93 SER A N 1
ATOM 800 C CA . SER A 1 93 ? -10.189 -0.328 20.645 1.00 91.75 93 SER A CA 1
ATOM 801 C C . SER A 1 93 ? -10.105 0.838 19.668 1.00 91.75 93 SER A C 1
ATOM 803 O O . SER A 1 93 ? -9.953 0.614 18.466 1.00 91.75 93 SER A O 1
ATOM 805 N N . VAL A 1 94 ? -10.118 2.086 20.154 1.00 93.00 94 VAL A N 1
ATOM 806 C CA . VAL A 1 94 ? -9.952 3.283 19.307 1.00 93.00 94 VAL A CA 1
ATOM 807 C C . VAL A 1 94 ? -8.591 3.256 18.623 1.00 93.00 94 VAL A C 1
ATOM 809 O O . VAL A 1 94 ? -8.507 3.450 17.408 1.00 93.00 94 VAL A O 1
ATOM 812 N N . LYS A 1 95 ? -7.528 2.962 19.375 1.00 90.50 95 LYS A N 1
ATOM 813 C CA . LYS A 1 95 ? -6.162 2.868 18.851 1.00 90.50 95 LYS A CA 1
ATOM 814 C C . LYS A 1 95 ? -6.027 1.768 17.795 1.00 90.50 95 LYS A C 1
ATOM 816 O O . LYS A 1 95 ? -5.464 2.015 16.725 1.00 90.50 95 LYS A O 1
ATOM 821 N N . LYS A 1 96 ? -6.569 0.575 18.062 1.00 88.75 96 LYS A N 1
ATOM 822 C CA . LYS A 1 96 ? -6.578 -0.578 17.144 1.00 88.75 96 LYS A CA 1
ATOM 823 C C . LYS A 1 96 ? -7.369 -0.268 15.872 1.00 88.75 96 LYS A C 1
ATOM 825 O O . LYS A 1 96 ? -6.806 -0.348 14.781 1.00 88.75 96 LYS A O 1
ATOM 830 N N . ALA A 1 97 ? -8.611 0.200 16.002 1.00 90.69 97 ALA A N 1
ATOM 831 C CA . ALA A 1 97 ? -9.442 0.583 14.864 1.00 90.69 97 ALA A CA 1
ATOM 832 C C . ALA A 1 97 ? -8.803 1.694 14.030 1.00 90.69 97 ALA A C 1
ATOM 834 O O . ALA A 1 97 ? -8.813 1.626 12.807 1.00 90.69 97 ALA A O 1
ATOM 835 N N . THR A 1 98 ? -8.207 2.705 14.664 1.00 87.56 98 THR A N 1
ATOM 836 C CA . THR A 1 98 ? -7.542 3.805 13.952 1.00 87.56 98 THR A CA 1
ATOM 837 C C . THR A 1 98 ? -6.353 3.305 13.144 1.00 87.56 98 THR A C 1
ATOM 839 O O . THR A 1 98 ? -6.232 3.653 11.970 1.00 87.56 98 THR A O 1
ATOM 842 N N . LYS A 1 99 ? -5.508 2.444 13.723 1.00 80.81 99 LYS A N 1
ATOM 843 C CA . LYS A 1 99 ? -4.406 1.796 12.996 1.00 80.81 99 LYS A CA 1
ATOM 844 C C . LYS A 1 99 ? -4.918 1.013 11.789 1.00 80.81 99 LYS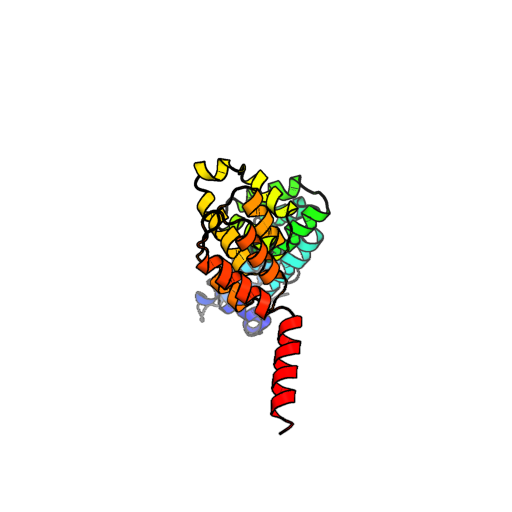 A C 1
ATOM 846 O O . LYS A 1 99 ? -4.409 1.196 10.688 1.00 80.81 99 LYS A O 1
ATOM 851 N N . ASP A 1 100 ? -5.955 0.204 11.971 1.00 84.81 100 ASP A N 1
ATOM 852 C CA . ASP A 1 100 ? -6.535 -0.598 10.895 1.00 84.81 100 ASP A CA 1
ATOM 853 C C . ASP A 1 100 ? -7.203 0.253 9.810 1.00 84.81 100 ASP A C 1
ATOM 855 O O . ASP A 1 100 ? -6.988 0.004 8.624 1.00 84.81 100 ASP A O 1
ATOM 859 N N . VAL A 1 101 ? -7.960 1.292 10.178 1.00 85.88 101 VAL A N 1
ATOM 860 C CA . VAL A 1 101 ? -8.557 2.230 9.217 1.00 85.88 101 VAL A CA 1
ATOM 861 C C . VAL A 1 101 ? -7.466 2.926 8.428 1.00 85.88 101 VAL A C 1
ATOM 863 O O . VAL A 1 101 ? -7.561 2.979 7.204 1.00 85.88 101 VAL A O 1
ATOM 866 N N . ILE A 1 102 ? -6.436 3.460 9.091 1.00 77.44 102 ILE A N 1
ATOM 867 C CA . ILE A 1 102 ? -5.338 4.114 8.384 1.00 77.44 102 ILE A CA 1
ATOM 868 C C . ILE A 1 102 ? -4.626 3.087 7.505 1.00 77.44 102 ILE A C 1
ATOM 870 O O . ILE A 1 102 ? -4.356 3.428 6.371 1.00 77.44 102 ILE A O 1
ATOM 874 N N . ARG A 1 103 ? -4.423 1.831 7.922 1.00 74.38 103 ARG A N 1
ATOM 875 C CA . ARG A 1 103 ? -3.819 0.787 7.074 1.00 74.38 103 ARG A CA 1
ATOM 876 C C . ARG A 1 103 ? -4.659 0.519 5.824 1.00 74.38 103 ARG A C 1
ATOM 878 O O . ARG A 1 103 ? -4.137 0.519 4.713 1.00 74.38 103 ARG A O 1
ATOM 885 N N . ILE A 1 104 ? -5.970 0.342 5.992 1.00 76.88 104 ILE A N 1
ATOM 886 C CA . ILE A 1 104 ? -6.923 0.081 4.900 1.00 76.88 104 ILE A CA 1
ATOM 887 C C . ILE A 1 104 ? -7.047 1.295 3.968 1.00 76.88 104 ILE A C 1
ATOM 889 O O . ILE A 1 104 ? -7.202 1.151 2.756 1.00 76.88 104 ILE A O 1
ATOM 893 N N . LYS A 1 105 ? -7.011 2.509 4.525 1.00 76.06 105 LYS A N 1
ATOM 894 C CA . LYS A 1 105 ? -7.228 3.771 3.804 1.00 76.06 105 LYS A CA 1
ATOM 895 C C . LYS A 1 105 ? -5.930 4.525 3.517 1.00 76.06 105 LYS A C 1
ATOM 897 O O . LYS A 1 105 ? -6.011 5.637 2.998 1.00 76.06 105 LYS A O 1
ATOM 902 N N . PHE A 1 106 ? -4.765 3.930 3.784 1.00 69.69 106 PHE A N 1
ATOM 903 C CA . PHE A 1 106 ? -3.459 4.603 3.805 1.00 69.69 106 PHE A CA 1
ATOM 904 C C . PHE A 1 106 ? -3.201 5.341 2.509 1.00 69.69 106 PHE A C 1
ATOM 906 O O . PHE A 1 106 ? -2.822 6.500 2.517 1.00 69.69 106 PHE A O 1
ATOM 913 N N . TYR A 1 107 ? -3.509 4.706 1.383 1.00 65.19 107 TYR A N 1
ATOM 914 C CA . TYR A 1 107 ? -3.377 5.335 0.083 1.00 65.19 107 TYR A CA 1
ATOM 915 C C . TYR A 1 107 ? -4.204 6.618 -0.055 1.00 65.19 107 TYR A C 1
ATOM 917 O O . TYR A 1 107 ? -3.698 7.633 -0.519 1.00 65.19 107 TYR A O 1
ATOM 925 N N . ILE A 1 108 ? -5.488 6.578 0.314 1.00 73.31 108 ILE A N 1
ATOM 926 C CA . ILE A 1 108 ? -6.372 7.745 0.185 1.00 73.31 108 ILE A CA 1
ATOM 927 C C . ILE A 1 108 ? -5.819 8.890 1.037 1.00 73.31 108 ILE A C 1
ATOM 929 O O . ILE A 1 108 ? -5.923 10.053 0.651 1.00 73.31 108 ILE A O 1
ATOM 933 N N . ILE A 1 109 ? -5.215 8.547 2.175 1.00 72.75 109 ILE A N 1
ATOM 934 C CA . ILE A 1 109 ? -4.546 9.481 3.077 1.00 72.75 109 ILE A CA 1
ATOM 935 C C . ILE A 1 109 ? -3.284 10.037 2.410 1.00 72.75 109 ILE A C 1
ATOM 937 O O . ILE A 1 109 ? -3.192 11.243 2.214 1.00 72.75 109 ILE A O 1
ATOM 941 N N . PHE A 1 110 ? -2.375 9.170 1.968 1.00 73.00 110 PHE A N 1
ATOM 942 C CA . PHE A 1 110 ? -1.119 9.518 1.310 1.00 73.00 110 PHE A CA 1
ATOM 943 C C . PHE A 1 110 ? -1.329 10.391 0.068 1.00 73.00 110 PHE A C 1
ATOM 945 O O . PHE A 1 110 ? -0.753 11.467 -0.035 1.00 73.00 110 PHE A O 1
ATOM 952 N N . ASN A 1 111 ? -2.240 10.014 -0.833 1.00 70.94 111 ASN A N 1
ATOM 953 C CA . ASN A 1 111 ? -2.539 10.809 -2.023 1.00 70.94 111 ASN A CA 1
ATOM 954 C C . ASN A 1 111 ? -3.161 12.170 -1.700 1.00 70.94 111 ASN A C 1
ATOM 956 O O . ASN A 1 111 ? -2.937 13.131 -2.433 1.00 70.94 111 ASN A O 1
ATOM 960 N N . LYS A 1 112 ? -3.956 12.276 -0.628 1.00 74.81 112 LYS A N 1
ATOM 961 C CA . LYS A 1 112 ? -4.460 13.577 -0.168 1.00 74.81 112 LYS A CA 1
ATOM 962 C C . LYS A 1 112 ? -3.348 14.444 0.416 1.00 74.81 112 LYS A C 1
ATOM 964 O O . LYS A 1 112 ? -3.378 15.650 0.192 1.00 74.81 112 LYS A O 1
ATOM 969 N N . LEU A 1 113 ? -2.405 13.843 1.142 1.00 72.38 113 LEU A N 1
ATOM 970 C CA . LEU A 1 113 ? -1.249 14.541 1.705 1.00 72.38 113 LEU A CA 1
ATOM 971 C C . LEU A 1 113 ? -0.299 15.032 0.603 1.00 72.38 113 LEU A C 1
ATOM 973 O O . LEU A 1 113 ? 0.093 16.196 0.631 1.00 72.38 113 LEU A O 1
ATOM 977 N N . LEU A 1 114 ? -0.021 14.199 -0.409 1.00 66.38 114 LEU A N 1
ATOM 978 C CA . LEU A 1 114 ? 0.765 14.577 -1.590 1.00 66.38 114 LEU A CA 1
ATOM 979 C C . LEU A 1 114 ? 0.142 15.764 -2.332 1.00 66.38 114 LEU A C 1
ATOM 981 O O . LEU A 1 114 ? 0.806 16.769 -2.550 1.00 66.38 114 LEU A O 1
ATOM 985 N N . LYS A 1 115 ? -1.165 15.705 -2.631 1.00 69.69 115 LYS A N 1
ATOM 986 C CA . LYS A 1 115 ? -1.887 16.811 -3.293 1.00 69.69 115 LYS A CA 1
ATOM 987 C C . LYS A 1 115 ? -1.852 18.131 -2.519 1.00 69.69 115 LYS A C 1
ATOM 989 O O . LYS A 1 115 ? -2.116 19.178 -3.096 1.00 69.69 115 LYS A O 1
ATOM 994 N N . LYS A 1 116 ? -1.597 18.082 -1.213 1.00 69.12 116 LYS A N 1
ATOM 995 C CA . LYS A 1 116 ? -1.520 19.251 -0.329 1.00 69.12 116 LYS A CA 1
ATOM 996 C C . LYS A 1 116 ? -0.086 19.660 -0.005 1.00 69.12 116 LYS A C 1
ATOM 998 O O . LYS A 1 116 ? 0.104 20.474 0.893 1.00 69.12 116 LYS A O 1
ATOM 1003 N N . ASN A 1 117 ? 0.897 19.067 -0.683 1.00 64.44 117 ASN A N 1
ATOM 1004 C CA . ASN A 1 117 ? 2.325 19.283 -0.462 1.00 64.44 117 ASN A CA 1
ATOM 1005 C C . ASN A 1 117 ? 2.741 19.175 1.020 1.00 64.44 117 ASN A C 1
ATOM 1007 O O . ASN A 1 117 ? 3.594 19.898 1.524 1.00 64.44 117 ASN A O 1
ATOM 1011 N N . SER A 1 118 ? 2.071 18.290 1.759 1.00 67.31 118 SER A N 1
ATOM 1012 C CA . SER A 1 118 ? 2.170 18.187 3.214 1.00 67.31 118 SER A CA 1
ATOM 1013 C C . SER A 1 118 ? 3.249 17.184 3.639 1.00 67.31 118 SER A C 1
ATOM 1015 O O . SER A 1 118 ? 2.957 16.198 4.317 1.00 67.31 118 SER A O 1
ATOM 1017 N N . LEU A 1 119 ? 4.491 17.419 3.205 1.00 64.88 119 LEU A N 1
ATOM 1018 C CA . LEU A 1 119 ? 5.617 16.483 3.353 1.00 64.88 119 LEU A CA 1
ATOM 1019 C C . LEU A 1 119 ? 5.885 16.084 4.816 1.00 64.88 119 LEU A C 1
ATOM 1021 O O . LEU A 1 119 ? 6.032 14.901 5.104 1.00 64.88 119 LEU A O 1
ATOM 1025 N N . ILE A 1 120 ? 5.809 17.037 5.753 1.00 66.25 120 ILE A N 1
ATOM 1026 C CA . ILE A 1 120 ? 5.991 16.794 7.200 1.00 66.25 120 ILE A CA 1
ATOM 1027 C C . ILE A 1 120 ? 5.039 15.701 7.715 1.00 66.25 120 ILE A C 1
ATOM 1029 O O . ILE A 1 120 ? 5.429 14.820 8.481 1.00 66.25 120 ILE A O 1
ATOM 1033 N N . TYR A 1 121 ? 3.779 15.725 7.279 1.00 68.50 121 TYR A N 1
ATOM 1034 C CA . TYR A 1 121 ? 2.776 14.754 7.717 1.00 68.50 121 TYR A CA 1
ATOM 1035 C C . TYR A 1 121 ? 2.944 13.392 7.048 1.00 68.50 121 TYR A C 1
ATOM 1037 O O . TYR A 1 121 ? 2.541 12.378 7.618 1.00 68.50 121 TYR A O 1
ATOM 1045 N N . ILE A 1 122 ? 3.555 13.352 5.865 1.00 66.81 122 ILE A N 1
ATOM 1046 C CA . ILE A 1 122 ? 3.918 12.099 5.211 1.00 66.81 122 ILE A CA 1
ATOM 1047 C C . ILE A 1 122 ? 5.062 11.418 5.971 1.00 66.81 122 ILE A C 1
ATOM 1049 O O . ILE A 1 122 ? 4.971 10.222 6.239 1.00 66.81 122 ILE A O 1
ATOM 1053 N N . ASP A 1 123 ? 6.066 12.171 6.416 1.00 66.50 123 ASP A N 1
ATOM 1054 C CA . ASP A 1 123 ? 7.159 11.624 7.227 1.00 66.50 123 ASP A CA 1
ATOM 1055 C C . ASP A 1 123 ? 6.664 11.096 8.577 1.00 66.50 123 ASP A C 1
ATOM 1057 O O . ASP A 1 123 ? 7.048 10.010 9.009 1.00 66.50 123 ASP A O 1
ATOM 1061 N N . GLN A 1 124 ? 5.769 11.825 9.249 1.00 69.56 124 GLN A N 1
ATOM 1062 C CA . GLN A 1 124 ? 5.161 11.356 10.500 1.00 69.56 124 GLN A CA 1
ATOM 1063 C C . GLN A 1 124 ? 4.311 10.096 10.296 1.00 69.56 124 GLN A C 1
ATOM 1065 O O . GLN A 1 124 ? 4.310 9.194 11.140 1.00 69.56 124 GLN A O 1
ATOM 1070 N N . LEU A 1 125 ? 3.590 10.022 9.174 1.00 71.88 125 LEU A N 1
ATOM 1071 C CA . LEU A 1 125 ? 2.846 8.838 8.768 1.00 71.88 125 LEU A CA 1
ATOM 1072 C C . LEU A 1 125 ? 3.817 7.664 8.564 1.00 71.88 125 LEU A C 1
ATOM 1074 O O . LEU A 1 125 ? 3.621 6.625 9.188 1.00 71.88 125 LEU A O 1
ATOM 1078 N N . PHE A 1 126 ? 4.897 7.824 7.798 1.00 70.12 126 PHE A N 1
ATOM 1079 C CA . PHE A 1 126 ? 5.879 6.756 7.593 1.00 70.12 126 PHE A CA 1
ATOM 1080 C C . PHE A 1 126 ? 6.575 6.317 8.887 1.00 70.12 126 PHE A C 1
ATOM 1082 O O . PHE A 1 126 ? 6.551 5.123 9.176 1.00 7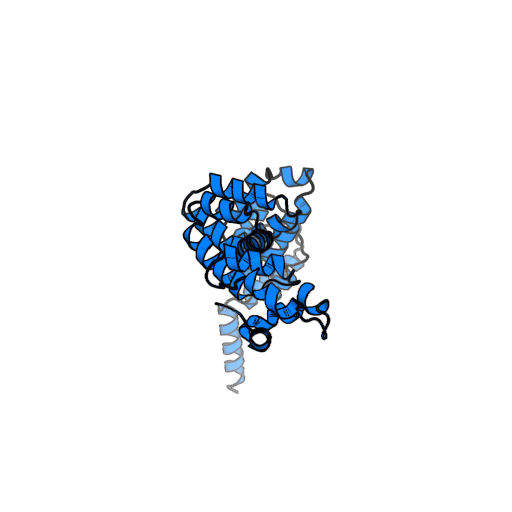0.12 126 PHE A O 1
ATOM 1089 N N . LYS A 1 127 ? 7.047 7.237 9.741 1.00 67.94 127 LYS A N 1
ATOM 1090 C CA . LYS A 1 127 ? 7.671 6.908 11.044 1.00 67.94 127 LYS A CA 1
ATOM 1091 C C . LYS A 1 127 ? 6.765 6.073 11.947 1.00 67.94 127 LYS A C 1
ATOM 1093 O O . LYS A 1 127 ? 7.213 5.183 12.669 1.00 67.94 127 LYS A O 1
ATOM 1098 N N . ARG A 1 128 ? 5.456 6.340 11.927 1.00 66.00 128 ARG A N 1
ATOM 1099 C CA . ARG A 1 128 ? 4.484 5.542 12.694 1.00 66.00 128 ARG A CA 1
ATOM 1100 C C . ARG A 1 128 ? 4.210 4.176 12.076 1.00 66.00 128 ARG A C 1
ATOM 1102 O O . ARG A 1 128 ? 3.845 3.257 12.810 1.00 66.00 128 ARG A O 1
ATOM 1109 N N . TYR A 1 129 ? 4.368 4.049 10.762 1.00 63.97 129 TYR A N 1
ATOM 1110 C CA . TYR A 1 129 ? 4.183 2.800 10.028 1.00 63.97 129 TYR A CA 1
ATOM 1111 C C . TYR A 1 129 ? 5.431 1.924 9.965 1.00 63.97 129 TYR A C 1
ATOM 1113 O O . TYR A 1 129 ? 5.291 0.712 9.855 1.00 63.97 129 TYR A O 1
ATOM 1121 N N . GLU A 1 130 ? 6.618 2.499 10.130 1.00 56.69 130 GLU A N 1
ATOM 1122 C CA . GLU A 1 130 ? 7.898 1.793 10.229 1.00 56.69 130 GLU A CA 1
ATOM 1123 C C . GLU A 1 130 ? 7.893 0.758 11.369 1.00 56.69 130 GLU A C 1
ATOM 1125 O O . GLU A 1 130 ? 8.413 -0.346 11.230 1.00 56.69 130 GLU A O 1
ATOM 1130 N N . LYS A 1 131 ? 7.158 1.038 12.458 1.00 54.84 131 LYS A N 1
ATOM 1131 C CA . LYS A 1 131 ? 6.911 0.074 13.548 1.00 54.84 131 LYS A CA 1
ATOM 1132 C C . LYS A 1 131 ? 6.093 -1.162 13.123 1.00 54.84 131 LYS A C 1
ATOM 1134 O O . LYS A 1 131 ? 6.026 -2.132 13.875 1.00 54.84 131 LYS A O 1
ATOM 1139 N N . PHE A 1 132 ? 5.479 -1.164 11.939 1.00 51.38 132 PHE A N 1
ATOM 1140 C CA . PHE A 1 132 ? 4.807 -2.315 11.333 1.00 51.38 132 PHE A CA 1
ATOM 1141 C C . PHE A 1 132 ? 5.702 -2.901 10.223 1.00 51.38 132 PHE A C 1
ATOM 1143 O O . PHE A 1 132 ? 5.585 -2.512 9.062 1.00 51.38 132 PHE A O 1
ATOM 1150 N N . LYS A 1 133 ? 6.601 -3.817 10.625 1.00 43.44 133 LYS A N 1
ATOM 1151 C CA . LYS A 1 133 ? 7.586 -4.606 9.839 1.00 43.44 133 LYS A CA 1
ATOM 1152 C C . LYS A 1 133 ? 7.508 -4.511 8.295 1.00 43.44 133 LYS A C 1
ATOM 1154 O O . LYS A 1 133 ? 6.475 -4.846 7.720 1.00 43.44 133 LYS A O 1
ATOM 1159 N N . ASN A 1 134 ? 8.658 -4.198 7.675 1.00 52.59 134 ASN A N 1
ATOM 1160 C CA . ASN A 1 134 ? 9.172 -4.294 6.280 1.00 52.59 134 ASN A CA 1
ATOM 1161 C C . ASN A 1 134 ? 8.249 -4.555 5.062 1.00 52.59 134 ASN A C 1
ATOM 1163 O O . ASN A 1 134 ? 8.530 -4.040 3.986 1.00 52.59 134 ASN A O 1
ATOM 1167 N N . ASN A 1 135 ? 7.135 -5.282 5.162 1.00 59.16 135 ASN A N 1
ATOM 1168 C CA . ASN A 1 135 ? 6.234 -5.519 4.022 1.00 59.16 135 ASN A CA 1
ATOM 1169 C C . ASN A 1 135 ? 5.291 -4.340 3.725 1.00 59.16 135 ASN A C 1
ATOM 1171 O O . ASN A 1 135 ? 4.668 -4.301 2.664 1.00 59.16 135 ASN A O 1
ATOM 1175 N N . SER A 1 136 ? 5.166 -3.378 4.643 1.00 63.69 136 SER A N 1
ATOM 1176 C CA . SER A 1 136 ? 4.247 -2.243 4.508 1.00 63.69 136 SER A CA 1
ATOM 1177 C C . SER A 1 136 ? 4.673 -1.270 3.400 1.00 63.69 136 SER A C 1
ATOM 1179 O O . SER A 1 136 ? 3.842 -0.920 2.561 1.00 63.69 136 SER A O 1
ATOM 1181 N N . LEU A 1 137 ? 5.959 -0.908 3.318 1.00 75.12 137 LEU A N 1
ATOM 1182 C CA . LEU A 1 137 ? 6.469 0.031 2.309 1.00 75.12 137 LEU A CA 1
ATOM 1183 C C . LEU A 1 137 ? 6.479 -0.563 0.890 1.00 75.12 137 LEU A C 1
ATOM 1185 O O . LEU A 1 137 ? 6.055 0.109 -0.052 1.00 75.12 137 LEU A O 1
ATOM 1189 N N . THR A 1 138 ? 6.797 -1.853 0.730 1.00 79.69 138 THR A N 1
ATOM 1190 C CA . THR A 1 138 ? 6.697 -2.548 -0.570 1.00 79.69 138 THR A CA 1
ATOM 1191 C C . THR A 1 138 ? 5.271 -2.535 -1.117 1.00 79.69 138 THR A C 1
ATOM 1193 O O . THR A 1 138 ? 5.060 -2.295 -2.309 1.00 79.69 138 THR A O 1
ATOM 1196 N N . ILE A 1 139 ? 4.265 -2.736 -0.257 1.00 75.50 139 ILE A N 1
ATOM 1197 C CA . ILE A 1 139 ? 2.854 -2.626 -0.653 1.00 75.50 139 ILE A CA 1
ATOM 1198 C C . ILE A 1 139 ? 2.553 -1.216 -1.185 1.00 75.50 139 ILE A C 1
ATOM 1200 O O . ILE A 1 139 ? 1.806 -1.083 -2.160 1.00 75.50 139 ILE A O 1
ATOM 1204 N N . PHE A 1 140 ? 3.151 -0.172 -0.605 1.00 76.94 140 PHE A N 1
ATOM 1205 C CA . PHE A 1 140 ? 2.979 1.204 -1.073 1.00 76.94 140 PHE A CA 1
ATOM 1206 C C . PHE A 1 140 ? 3.702 1.483 -2.392 1.00 76.94 140 PHE A C 1
ATOM 1208 O O . PHE A 1 140 ? 3.122 2.138 -3.258 1.00 76.94 140 PHE A O 1
ATOM 1215 N N . LEU A 1 141 ? 4.894 0.925 -2.612 1.00 86.06 141 LEU A N 1
ATOM 1216 C CA . LEU A 1 141 ? 5.576 1.001 -3.908 1.00 86.06 141 LEU A CA 1
ATOM 1217 C C . LEU A 1 141 ? 4.756 0.314 -5.015 1.00 86.06 141 LEU A C 1
ATOM 1219 O O . LEU A 1 141 ? 4.482 0.924 -6.050 1.00 86.06 141 LEU A O 1
ATOM 1223 N N . ILE A 1 142 ? 4.253 -0.908 -4.771 1.00 86.88 142 ILE A N 1
ATOM 1224 C CA . ILE A 1 142 ? 3.332 -1.618 -5.688 1.00 86.88 142 ILE A CA 1
ATOM 1225 C C . ILE A 1 142 ? 2.098 -0.768 -5.982 1.00 86.88 142 ILE A C 1
ATOM 1227 O O . ILE A 1 142 ? 1.578 -0.739 -7.102 1.00 86.88 142 ILE A O 1
ATOM 1231 N N . TYR A 1 143 ? 1.587 -0.098 -4.959 1.00 80.31 143 TYR A N 1
ATOM 1232 C CA . TYR A 1 143 ? 0.432 0.756 -5.101 1.00 80.31 143 TYR A CA 1
ATOM 1233 C C . TYR A 1 143 ? 0.732 1.981 -5.989 1.00 80.31 143 TYR A C 1
ATOM 1235 O O . TYR A 1 143 ? -0.050 2.274 -6.899 1.00 80.31 143 TYR A O 1
ATOM 1243 N N . CYS A 1 144 ? 1.858 2.668 -5.770 1.00 84.75 144 CYS A N 1
ATOM 1244 C CA . CYS A 1 144 ? 2.293 3.787 -6.611 1.00 84.75 144 CYS A CA 1
ATOM 1245 C C . CYS A 1 144 ? 2.404 3.353 -8.076 1.00 84.75 144 CYS A C 1
ATOM 1247 O O . CYS A 1 144 ? 1.879 4.040 -8.950 1.00 84.75 144 CYS A O 1
ATOM 1249 N N . ILE A 1 145 ? 2.927 2.147 -8.326 1.00 91.25 145 ILE A N 1
ATOM 1250 C CA . ILE A 1 145 ? 2.963 1.526 -9.657 1.00 91.25 145 ILE A CA 1
ATOM 1251 C C . ILE A 1 145 ? 1.554 1.317 -10.234 1.00 91.25 145 ILE A C 1
ATOM 1253 O O . ILE A 1 145 ? 1.293 1.646 -11.391 1.00 91.25 145 ILE A O 1
ATOM 1257 N N . LYS A 1 146 ? 0.601 0.792 -9.447 1.00 86.25 146 LYS A N 1
ATOM 1258 C CA . LYS A 1 146 ? -0.795 0.606 -9.898 1.00 86.25 146 LYS A CA 1
ATOM 1259 C C . LYS A 1 146 ? -1.436 1.918 -10.359 1.00 86.25 146 LYS A C 1
ATOM 1261 O O . LYS A 1 146 ? -2.225 1.892 -11.306 1.00 86.25 146 LYS A O 1
ATOM 1266 N N . LYS A 1 147 ? -1.129 3.025 -9.678 1.00 83.50 147 LYS A N 1
ATOM 1267 C CA . LYS A 1 147 ? -1.709 4.354 -9.928 1.00 83.50 147 LYS A CA 1
ATOM 1268 C C . LYS A 1 147 ? -0.843 5.292 -10.760 1.00 83.50 147 LYS A C 1
ATOM 1270 O O . LYS A 1 147 ? -1.273 6.415 -10.975 1.00 83.50 147 LYS A O 1
ATOM 1275 N N . GLU A 1 148 ? 0.321 4.839 -11.210 1.00 86.56 148 GLU A N 1
ATOM 1276 C CA . GLU A 1 148 ? 1.251 5.632 -12.024 1.00 86.56 148 GLU A CA 1
ATOM 1277 C C . GLU A 1 148 ? 1.688 6.936 -11.332 1.00 86.56 148 GLU A C 1
ATOM 1279 O O . GLU A 1 148 ? 1.926 7.954 -11.965 1.00 86.56 148 GLU A O 1
ATOM 1284 N N . ASN A 1 149 ? 1.818 6.886 -10.001 1.00 82.44 149 ASN A N 1
ATOM 1285 C CA . ASN A 1 149 ? 2.263 8.005 -9.173 1.00 82.44 149 ASN A CA 1
ATOM 1286 C C . ASN A 1 149 ? 3.779 7.930 -8.911 1.00 82.44 149 ASN A C 1
ATOM 1288 O O . ASN A 1 149 ? 4.196 7.387 -7.885 1.00 82.44 149 ASN A O 1
ATOM 1292 N N . ILE A 1 150 ? 4.590 8.448 -9.840 1.00 87.56 150 ILE A N 1
ATOM 1293 C CA . ILE A 1 150 ? 6.060 8.486 -9.708 1.00 87.56 150 ILE A CA 1
ATOM 1294 C C . ILE A 1 150 ? 6.486 9.329 -8.504 1.00 87.56 150 ILE A C 1
ATOM 1296 O O . ILE A 1 150 ? 7.300 8.872 -7.713 1.00 87.56 150 ILE A O 1
ATOM 1300 N N . GLU A 1 151 ? 5.899 10.508 -8.302 1.00 82.75 151 GLU A N 1
ATOM 1301 C CA . GLU A 1 151 ? 6.263 11.404 -7.192 1.00 82.75 151 GLU A CA 1
ATOM 1302 C C . GLU A 1 151 ? 6.103 10.722 -5.827 1.00 82.75 151 GLU A C 1
ATOM 1304 O O . GLU A 1 151 ? 6.982 10.788 -4.967 1.00 82.75 151 GLU A O 1
ATOM 1309 N N . GLY A 1 152 ? 4.987 10.010 -5.639 1.00 78.12 152 GLY A N 1
ATOM 1310 C CA . GLY A 1 152 ? 4.741 9.230 -4.430 1.00 78.12 152 GLY A CA 1
ATOM 1311 C C . GLY A 1 152 ? 5.720 8.071 -4.258 1.00 78.12 152 GLY A C 1
ATOM 1312 O O . GLY A 1 152 ? 6.125 7.783 -3.134 1.00 78.12 152 GLY A O 1
ATOM 1313 N N . PHE A 1 153 ? 6.126 7.435 -5.359 1.00 87.00 153 PHE A N 1
ATOM 1314 C CA . PHE A 1 153 ? 7.156 6.400 -5.341 1.00 87.00 153 PHE A CA 1
ATOM 1315 C C . PHE A 1 153 ? 8.501 6.985 -4.899 1.00 87.00 153 PHE A C 1
ATOM 1317 O O . PHE A 1 153 ? 9.095 6.482 -3.952 1.00 87.00 153 PHE A O 1
ATOM 1324 N N . GLU A 1 154 ? 8.940 8.088 -5.506 1.00 86.94 154 GLU A N 1
ATOM 1325 C CA . GLU A 1 154 ? 10.204 8.754 -5.169 1.00 86.94 154 GLU A CA 1
ATOM 1326 C C . GLU A 1 154 ? 10.247 9.279 -3.740 1.00 86.94 154 GLU A C 1
ATOM 1328 O O . GLU A 1 154 ? 11.293 9.246 -3.094 1.00 86.94 154 GLU A O 1
ATOM 1333 N N . LEU A 1 155 ? 9.112 9.737 -3.215 1.00 81.12 155 LEU A N 1
ATOM 1334 C CA . LEU A 1 155 ? 9.022 10.134 -1.819 1.00 81.12 155 LEU A CA 1
ATOM 1335 C C . LEU A 1 155 ? 9.301 8.958 -0.874 1.00 81.12 155 LEU A C 1
ATOM 1337 O O . LEU A 1 155 ? 10.051 9.125 0.083 1.00 81.12 155 LEU A O 1
ATOM 1341 N N . ILE A 1 156 ? 8.742 7.777 -1.162 1.00 80.31 156 ILE A N 1
ATOM 1342 C CA . ILE A 1 156 ? 8.993 6.560 -0.376 1.00 80.31 156 ILE A CA 1
ATOM 1343 C C . ILE A 1 156 ? 10.466 6.153 -0.490 1.00 80.31 156 ILE A C 1
ATOM 1345 O O . ILE A 1 156 ? 11.101 5.898 0.526 1.00 80.31 156 ILE A O 1
ATOM 1349 N N . ILE A 1 157 ? 11.029 6.165 -1.703 1.00 86.19 157 ILE A N 1
ATOM 1350 C CA . ILE A 1 157 ? 12.445 5.845 -1.942 1.00 86.19 157 ILE A CA 1
ATOM 1351 C C . ILE A 1 157 ? 13.377 6.755 -1.136 1.00 86.19 157 ILE A C 1
ATOM 1353 O O . ILE A 1 157 ? 14.283 6.264 -0.465 1.00 86.19 157 ILE A O 1
ATOM 1357 N N . ARG A 1 158 ? 13.129 8.072 -1.148 1.00 82.88 158 ARG A N 1
ATOM 1358 C CA . ARG A 1 158 ? 13.905 9.037 -0.354 1.00 82.88 158 ARG A CA 1
ATOM 1359 C C . ARG A 1 158 ? 13.738 8.822 1.146 1.00 82.88 158 ARG A C 1
ATOM 1361 O O . ARG A 1 158 ? 14.724 8.913 1.870 1.00 82.88 158 ARG A O 1
ATOM 1368 N N . TYR A 1 159 ? 12.521 8.528 1.607 1.00 79.00 159 TYR A N 1
ATOM 1369 C CA . TYR A 1 159 ? 12.266 8.219 3.015 1.00 79.00 159 TYR A CA 1
ATOM 1370 C C . TYR A 1 159 ? 13.059 6.987 3.471 1.00 79.00 159 TYR A C 1
ATOM 1372 O O . TYR A 1 159 ? 13.693 7.011 4.523 1.00 79.00 159 TYR A O 1
ATOM 1380 N N . GLU A 1 160 ? 13.076 5.935 2.650 1.00 78.94 160 GLU A N 1
ATOM 1381 C CA . GLU A 1 160 ? 13.849 4.713 2.901 1.00 78.94 160 GLU A CA 1
ATOM 1382 C C . GLU A 1 160 ? 15.363 4.903 2.684 1.00 78.94 160 GLU A C 1
ATOM 1384 O O . GLU A 1 160 ? 16.121 3.958 2.879 1.00 78.94 160 GLU A O 1
ATOM 1389 N N . LYS A 1 161 ? 15.815 6.113 2.309 1.00 82.81 161 LYS A N 1
ATOM 1390 C CA . LYS A 1 161 ? 17.215 6.442 1.986 1.00 82.81 161 LYS A CA 1
ATOM 1391 C C . LYS A 1 161 ? 17.817 5.488 0.952 1.00 82.81 161 LYS A C 1
ATOM 1393 O O . LYS A 1 161 ? 18.988 5.126 1.023 1.00 82.81 161 LYS A O 1
ATOM 1398 N N . ILE A 1 162 ? 16.995 5.064 -0.004 1.00 83.06 162 ILE A N 1
ATOM 1399 C CA . ILE A 1 162 ? 17.425 4.205 -1.100 1.00 83.06 162 ILE A CA 1
ATOM 1400 C C . ILE A 1 162 ? 17.917 5.113 -2.222 1.00 83.06 162 ILE A C 1
ATOM 1402 O O . ILE A 1 162 ? 17.147 5.890 -2.788 1.00 83.06 162 ILE A O 1
ATOM 1406 N N . TYR A 1 163 ? 19.189 4.992 -2.575 1.00 82.50 163 TYR A N 1
ATOM 1407 C CA . TYR A 1 163 ? 19.768 5.693 -3.713 1.00 82.50 163 TYR A CA 1
ATOM 1408 C C . TYR A 1 163 ? 19.966 4.713 -4.868 1.00 82.50 163 TYR A C 1
ATOM 1410 O O . TYR A 1 163 ? 20.275 3.537 -4.676 1.00 82.50 163 TYR A O 1
ATOM 1418 N N . PHE A 1 164 ? 19.740 5.182 -6.092 1.00 76.12 164 PHE A N 1
ATOM 1419 C CA . PHE A 1 164 ? 20.043 4.415 -7.296 1.00 76.12 164 PHE A CA 1
ATOM 1420 C C . PHE A 1 164 ? 21.408 4.879 -7.821 1.00 76.12 164 PHE A C 1
ATOM 1422 O O . PHE A 1 164 ? 21.569 6.086 -8.001 1.00 76.12 164 PHE A O 1
ATOM 1429 N N . PRO A 1 165 ? 22.368 3.976 -8.095 1.00 70.69 165 PRO A N 1
ATOM 1430 C CA . PRO A 1 165 ? 22.250 2.515 -8.088 1.00 70.69 165 PRO A CA 1
ATOM 1431 C C . PRO A 1 165 ? 22.557 1.835 -6.733 1.00 70.69 165 PRO A C 1
ATOM 1433 O O . PRO A 1 165 ? 22.421 0.623 -6.642 1.00 70.69 165 PRO A O 1
ATOM 1436 N N . GLU A 1 166 ? 22.918 2.558 -5.672 1.00 72.12 166 GLU A N 1
ATOM 1437 C CA . GLU A 1 166 ? 23.356 2.011 -4.362 1.00 72.12 166 GLU A CA 1
ATOM 1438 C C . GLU A 1 166 ? 22.433 0.938 -3.730 1.00 72.12 166 GLU A C 1
ATOM 1440 O O . GLU A 1 166 ? 22.877 0.122 -2.924 1.00 72.12 166 GLU A O 1
ATOM 1445 N N . MET A 1 167 ? 21.161 0.841 -4.140 1.00 79.50 167 MET A N 1
ATOM 1446 C CA . MET A 1 167 ? 20.258 -0.275 -3.803 1.00 79.50 167 MET A CA 1
ATOM 1447 C C . MET A 1 167 ? 20.840 -1.682 -4.070 1.00 79.50 167 MET A C 1
ATOM 1449 O O . MET A 1 167 ? 20.346 -2.663 -3.506 1.00 79.50 167 MET A O 1
ATOM 1453 N N . TYR A 1 168 ? 21.841 -1.797 -4.954 1.00 71.69 168 TYR A N 1
ATOM 1454 C CA . TYR A 1 168 ? 22.551 -3.047 -5.238 1.00 71.69 168 TYR A CA 1
ATOM 1455 C C . TYR A 1 168 ? 23.387 -3.528 -4.051 1.00 71.69 168 TYR A C 1
ATOM 1457 O O . TYR A 1 168 ? 23.415 -4.728 -3.782 1.00 71.69 168 TYR A O 1
ATOM 1465 N N . GLU A 1 169 ? 24.017 -2.604 -3.331 1.00 69.88 169 GLU A N 1
ATOM 1466 C CA . GLU A 1 169 ? 24.923 -2.897 -2.215 1.00 69.88 169 GLU A CA 1
ATOM 1467 C C . GLU A 1 169 ? 24.139 -3.226 -0.941 1.00 69.88 169 GLU A C 1
ATOM 1469 O O . GLU A 1 169 ? 24.499 -4.126 -0.186 1.00 69.88 169 GLU A O 1
ATOM 1474 N N . ASN A 1 170 ? 22.988 -2.575 -0.762 1.00 68.44 170 ASN A N 1
ATOM 1475 C CA . ASN A 1 170 ? 22.147 -2.715 0.428 1.00 68.44 170 ASN A CA 1
ATOM 1476 C C . ASN A 1 170 ? 21.147 -3.888 0.366 1.00 68.44 170 ASN A C 1
ATOM 1478 O O . ASN A 1 170 ? 20.258 -3.989 1.207 1.00 68.44 170 ASN A O 1
ATOM 1482 N N . GLY A 1 171 ? 21.230 -4.763 -0.643 1.00 72.81 171 GLY A N 1
ATOM 1483 C CA . GLY A 1 171 ? 20.347 -5.934 -0.777 1.00 72.81 171 GLY A CA 1
ATOM 1484 C C . GLY A 1 171 ? 18.897 -5.635 -1.201 1.00 72.81 171 GLY A C 1
ATOM 1485 O O . GLY A 1 171 ? 18.128 -6.567 -1.455 1.00 72.81 171 GLY A O 1
ATOM 1486 N N . GLU A 1 172 ? 18.524 -4.364 -1.378 1.00 83.12 172 GLU A N 1
ATOM 1487 C CA . GLU A 1 172 ? 17.193 -3.932 -1.841 1.00 83.12 172 GLU A CA 1
ATOM 1488 C C . GLU A 1 172 ? 16.910 -4.325 -3.300 1.00 83.12 172 GLU A C 1
ATOM 1490 O O . GLU A 1 172 ? 15.758 -4.348 -3.745 1.00 83.12 172 GLU A O 1
ATOM 1495 N N . ILE A 1 173 ? 17.939 -4.700 -4.063 1.00 83.44 173 ILE A N 1
ATOM 1496 C CA . ILE A 1 173 ? 17.805 -5.083 -5.469 1.00 83.44 173 ILE A CA 1
ATOM 1497 C C . ILE A 1 173 ? 16.734 -6.151 -5.721 1.00 83.44 173 ILE A C 1
ATOM 1499 O O . ILE A 1 173 ? 16.045 -6.112 -6.742 1.00 83.44 173 ILE A O 1
ATOM 1503 N N . ASN A 1 174 ? 16.551 -7.104 -4.805 1.00 85.06 174 ASN A N 1
ATOM 1504 C CA . ASN A 1 174 ? 15.540 -8.147 -4.974 1.00 85.06 174 ASN A CA 1
ATOM 1505 C C . ASN A 1 174 ? 14.124 -7.561 -4.953 1.00 85.06 174 ASN A C 1
ATOM 1507 O O . ASN A 1 174 ? 13.315 -7.892 -5.823 1.00 85.06 174 ASN A O 1
ATOM 1511 N N . ARG A 1 175 ? 13.859 -6.610 -4.052 1.00 86.56 175 ARG A N 1
ATOM 1512 C CA . ARG A 1 175 ? 12.588 -5.879 -3.983 1.00 86.56 175 ARG A CA 1
ATOM 1513 C C . ARG A 1 175 ? 12.332 -5.106 -5.274 1.00 86.56 175 ARG A C 1
ATOM 1515 O O . ARG A 1 175 ? 11.257 -5.229 -5.856 1.00 86.56 175 ARG A O 1
ATOM 1522 N N . PHE A 1 176 ? 13.314 -4.365 -5.787 1.00 89.50 176 PHE A N 1
ATOM 1523 C CA . PHE A 1 176 ? 13.136 -3.625 -7.044 1.00 89.50 176 PHE A CA 1
ATOM 1524 C C . PHE A 1 176 ? 13.002 -4.533 -8.264 1.00 89.50 176 PHE A C 1
ATOM 1526 O O . PHE A 1 176 ? 12.205 -4.232 -9.151 1.00 89.50 176 PHE A O 1
ATOM 1533 N N . LYS A 1 177 ? 13.684 -5.684 -8.288 1.00 87.88 177 LYS A N 1
ATOM 1534 C CA . LYS A 1 177 ? 13.473 -6.724 -9.307 1.00 87.88 177 LYS A CA 1
ATOM 1535 C C . LYS A 1 177 ? 12.039 -7.258 -9.264 1.00 87.88 177 LYS A C 1
ATOM 1537 O O . LYS A 1 177 ? 11.419 -7.430 -10.313 1.00 87.88 177 LYS A O 1
ATOM 1542 N N . GLU A 1 178 ? 11.469 -7.485 -8.083 1.00 88.56 178 GLU A N 1
ATOM 1543 C CA . GLU A 1 178 ? 10.060 -7.877 -7.943 1.00 88.56 178 GLU A CA 1
ATOM 1544 C C . GLU A 1 178 ? 9.093 -6.788 -8.423 1.00 88.56 178 GLU A C 1
ATOM 1546 O O . GLU A 1 178 ? 8.147 -7.089 -9.158 1.00 88.56 178 GLU A O 1
ATOM 1551 N N . LEU A 1 179 ? 9.342 -5.523 -8.071 1.00 91.00 179 LEU A N 1
ATOM 1552 C CA . LEU A 1 179 ? 8.549 -4.379 -8.537 1.00 91.00 179 LEU A CA 1
ATOM 1553 C C . LEU A 1 179 ? 8.630 -4.215 -10.061 1.00 91.00 179 LEU A C 1
ATOM 1555 O O . LEU A 1 179 ? 7.613 -3.997 -10.722 1.00 91.00 179 LEU A O 1
ATOM 1559 N N . PHE A 1 180 ? 9.815 -4.393 -10.638 1.00 91.31 180 PHE A N 1
ATOM 1560 C CA . PHE A 1 180 ? 10.046 -4.365 -12.078 1.00 91.31 180 PHE A CA 1
ATOM 1561 C C . PHE A 1 180 ? 9.266 -5.467 -12.806 1.00 91.31 180 PHE A C 1
ATOM 1563 O O . PHE A 1 180 ? 8.512 -5.210 -13.749 1.00 91.31 180 PHE A O 1
ATOM 1570 N N . ASN A 1 181 ? 9.348 -6.694 -12.290 1.00 88.81 181 ASN A N 1
ATOM 1571 C CA . ASN A 1 181 ? 8.583 -7.838 -12.783 1.00 88.81 181 ASN A CA 1
ATOM 1572 C C . ASN A 1 181 ? 7.070 -7.615 -12.662 1.00 88.81 181 ASN A C 1
ATOM 1574 O O . ASN A 1 181 ? 6.296 -7.964 -13.561 1.00 88.81 181 ASN A O 1
ATOM 1578 N N . TYR A 1 182 ? 6.632 -7.001 -11.561 1.00 91.19 182 TYR A N 1
ATOM 1579 C CA . TYR A 1 182 ? 5.244 -6.611 -11.365 1.00 91.19 182 TYR A CA 1
ATOM 1580 C C . TYR A 1 182 ? 4.776 -5.641 -12.459 1.00 91.19 182 TYR A C 1
ATOM 1582 O O . TYR A 1 182 ? 3.676 -5.830 -12.988 1.00 91.19 182 TYR A O 1
ATOM 1590 N N . CYS A 1 183 ? 5.604 -4.662 -12.840 1.00 93.00 183 CYS A N 1
ATOM 1591 C CA . CYS A 1 183 ? 5.279 -3.710 -13.903 1.00 93.00 183 CYS A CA 1
ATOM 1592 C C . CYS A 1 183 ? 5.045 -4.412 -15.244 1.00 93.00 183 CYS A C 1
ATOM 1594 O O . CYS A 1 183 ? 4.017 -4.180 -15.883 1.00 93.00 183 CYS A O 1
ATOM 1596 N N . MET A 1 184 ? 5.933 -5.336 -15.625 1.00 89.25 184 MET A N 1
ATOM 1597 C CA . MET A 1 184 ? 5.794 -6.115 -16.861 1.00 89.25 184 MET A CA 1
ATOM 1598 C C . MET A 1 184 ? 4.513 -6.964 -16.857 1.00 89.25 184 MET A C 1
ATOM 1600 O O . MET A 1 184 ? 3.709 -6.910 -17.787 1.00 89.25 184 MET A O 1
ATOM 1604 N N . ARG A 1 185 ? 4.252 -7.688 -15.760 1.00 88.88 185 ARG A N 1
ATOM 1605 C CA . ARG A 1 185 ? 3.067 -8.555 -15.606 1.00 88.88 185 ARG A CA 1
ATOM 1606 C C . ARG A 1 185 ? 1.739 -7.792 -15.628 1.00 88.88 185 ARG A C 1
ATOM 1608 O O . ARG A 1 185 ? 0.692 -8.392 -15.885 1.00 88.88 185 ARG A O 1
ATOM 1615 N N . LYS A 1 186 ? 1.756 -6.506 -15.279 1.00 91.00 186 LYS A N 1
ATOM 1616 C CA . LYS A 1 186 ? 0.559 -5.661 -15.184 1.00 91.00 186 LYS A CA 1
ATOM 1617 C C . LYS A 1 186 ? 0.437 -4.632 -16.305 1.00 91.00 186 LYS A C 1
ATOM 1619 O O . LYS A 1 186 ? -0.542 -3.892 -16.280 1.00 91.00 186 LYS A O 1
ATOM 1624 N N . GLY A 1 187 ? 1.371 -4.601 -17.259 1.00 90.56 187 GLY A N 1
ATOM 1625 C CA . GLY A 1 187 ? 1.371 -3.613 -18.339 1.00 90.56 187 GLY A CA 1
ATOM 1626 C C . GLY A 1 187 ? 1.510 -2.196 -17.788 1.00 90.56 187 GLY A C 1
ATOM 1627 O O . GLY A 1 187 ? 0.683 -1.341 -18.068 1.00 90.56 187 GLY A O 1
ATOM 1628 N N . LYS A 1 188 ? 2.490 -1.963 -16.911 1.00 94.06 188 LYS A N 1
ATOM 1629 C CA . LYS A 1 188 ? 2.780 -0.641 -16.338 1.00 94.06 188 LYS A CA 1
ATOM 1630 C C . LYS A 1 188 ? 4.008 -0.036 -16.994 1.00 94.06 188 LYS A C 1
ATOM 1632 O O . LYS A 1 188 ? 5.071 0.005 -16.382 1.00 94.06 188 LYS A O 1
ATOM 1637 N N . TYR A 1 189 ? 3.851 0.412 -18.239 1.00 92.81 189 TYR A N 1
ATOM 1638 C CA . TYR A 1 189 ? 4.955 0.884 -19.075 1.00 92.81 189 TYR A CA 1
ATOM 1639 C C . TYR A 1 189 ? 5.744 2.031 -18.442 1.00 92.81 189 TYR A C 1
ATOM 1641 O O . TYR A 1 189 ? 6.967 1.958 -18.385 1.00 92.81 189 TYR A O 1
ATOM 1649 N N . ILE A 1 190 ? 5.054 3.045 -17.912 1.00 94.12 190 ILE A N 1
ATOM 1650 C CA . ILE A 1 190 ? 5.694 4.224 -17.309 1.00 94.12 190 ILE A CA 1
ATOM 1651 C C . ILE A 1 190 ? 6.666 3.807 -16.196 1.00 94.12 190 ILE A C 1
ATOM 1653 O O . ILE A 1 190 ? 7.835 4.180 -16.213 1.00 94.12 190 ILE A O 1
ATOM 1657 N N . PHE A 1 191 ? 6.205 2.972 -15.263 1.00 94.75 191 PHE A N 1
ATOM 1658 C CA . PHE A 1 191 ? 7.032 2.492 -14.155 1.00 94.75 191 PHE A CA 1
ATOM 1659 C C . PHE A 1 191 ? 8.072 1.452 -14.574 1.00 94.75 191 PHE A C 1
ATOM 1661 O O . PHE A 1 191 ? 9.161 1.415 -14.006 1.00 94.75 191 PHE A O 1
ATOM 1668 N N . PHE A 1 192 ? 7.756 0.621 -15.568 1.00 93.06 192 PHE A N 1
ATOM 1669 C CA . PHE A 1 192 ? 8.704 -0.324 -16.151 1.00 93.06 192 PHE A CA 1
ATOM 1670 C C . PHE A 1 192 ? 9.911 0.412 -16.739 1.00 93.06 192 PHE A C 1
ATOM 1672 O O . PHE A 1 192 ? 11.045 0.116 -16.375 1.00 93.06 192 PHE A O 1
ATOM 1679 N N . LYS A 1 193 ? 9.661 1.423 -17.578 1.00 94.25 193 LYS A N 1
ATOM 1680 C CA . LYS A 1 193 ? 10.693 2.299 -18.136 1.00 94.25 193 LYS A CA 1
ATOM 1681 C C . LYS A 1 193 ? 11.470 3.019 -17.030 1.00 94.25 193 LYS A C 1
ATOM 1683 O O . LYS A 1 193 ? 12.689 2.914 -16.999 1.00 94.25 193 LYS A O 1
ATOM 1688 N N . TYR A 1 194 ? 10.769 3.655 -16.088 1.00 94.25 194 TYR A N 1
ATOM 1689 C CA . TYR A 1 194 ? 11.380 4.385 -14.970 1.00 94.25 194 TYR A CA 1
ATOM 1690 C C . TYR A 1 194 ? 12.380 3.534 -14.169 1.00 94.25 194 TYR A C 1
ATOM 1692 O O . TYR A 1 194 ? 13.504 3.956 -13.915 1.00 94.25 194 TYR A O 1
ATOM 1700 N N . LEU A 1 195 ? 11.989 2.316 -13.782 1.00 92.25 195 LEU A N 1
ATOM 1701 C CA . LEU A 1 195 ? 12.851 1.426 -13.001 1.00 92.25 195 LEU A CA 1
ATOM 1702 C C . LEU A 1 195 ? 14.065 0.939 -13.806 1.00 92.25 195 LEU A C 1
ATOM 1704 O O . LEU A 1 195 ? 15.160 0.855 -13.253 1.00 92.25 195 LEU A O 1
ATOM 1708 N N . HIS A 1 196 ? 13.888 0.649 -15.099 1.00 91.00 196 HIS A N 1
ATOM 1709 C CA . HIS A 1 196 ? 14.999 0.276 -15.978 1.00 91.00 196 HIS A CA 1
ATOM 1710 C C . HIS A 1 196 ? 16.007 1.423 -16.138 1.00 91.00 196 HIS A C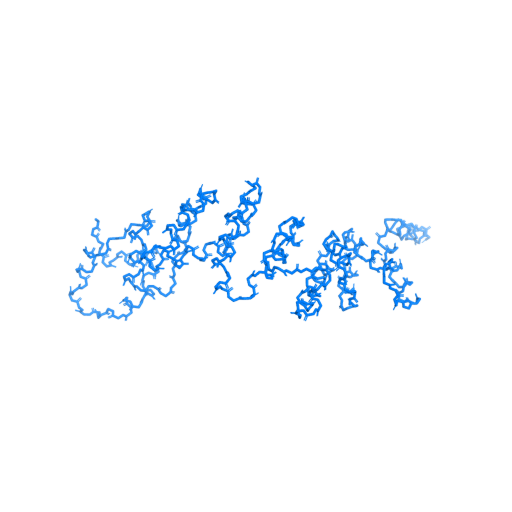 1
ATOM 1712 O O . HIS A 1 196 ? 17.208 1.203 -16.015 1.00 91.00 196 HIS A O 1
ATOM 1718 N N . GLU A 1 197 ? 15.535 2.656 -16.340 1.00 91.12 197 GLU A N 1
ATOM 1719 C CA . GLU A 1 197 ? 16.391 3.849 -16.456 1.00 91.12 197 GLU A CA 1
ATOM 1720 C C . GLU A 1 197 ? 17.169 4.150 -15.167 1.00 91.12 197 GLU A C 1
ATOM 1722 O O . GLU A 1 197 ? 18.252 4.727 -15.217 1.00 91.12 197 GLU A O 1
ATOM 1727 N N . ARG A 1 198 ? 16.666 3.699 -14.011 1.00 89.31 198 ARG A N 1
ATOM 1728 C CA . ARG A 1 198 ? 17.376 3.730 -12.719 1.00 89.31 198 ARG A CA 1
ATOM 1729 C C . ARG A 1 198 ? 18.284 2.517 -12.487 1.00 89.31 198 ARG A C 1
ATOM 1731 O O . ARG A 1 198 ? 18.778 2.306 -11.381 1.00 89.31 198 ARG A O 1
ATOM 1738 N N . GLY A 1 199 ? 18.510 1.730 -13.532 1.00 87.19 199 GLY A N 1
ATOM 1739 C CA . GLY A 1 199 ? 19.489 0.659 -13.571 1.00 87.19 199 GLY A CA 1
ATOM 1740 C C . GLY A 1 199 ? 18.950 -0.718 -13.214 1.00 87.19 199 GLY A C 1
ATOM 1741 O O . GLY A 1 199 ? 19.760 -1.634 -13.190 1.00 87.19 199 GLY A O 1
ATOM 1742 N N . VAL A 1 200 ? 17.649 -0.916 -12.944 1.00 87.88 200 VAL A N 1
ATOM 1743 C CA . VAL A 1 200 ? 17.101 -2.259 -12.657 1.00 87.88 200 VAL A CA 1
ATOM 1744 C C . VAL A 1 200 ? 17.174 -3.139 -13.909 1.00 87.88 200 VAL A C 1
ATOM 1746 O O . VAL A 1 200 ? 16.544 -2.856 -14.926 1.00 87.88 200 VAL A O 1
ATOM 1749 N N . GLU A 1 201 ? 17.920 -4.238 -13.825 1.00 83.56 201 GLU A N 1
ATOM 1750 C CA . GLU A 1 201 ? 18.147 -5.136 -14.960 1.00 83.56 201 GLU A CA 1
ATOM 17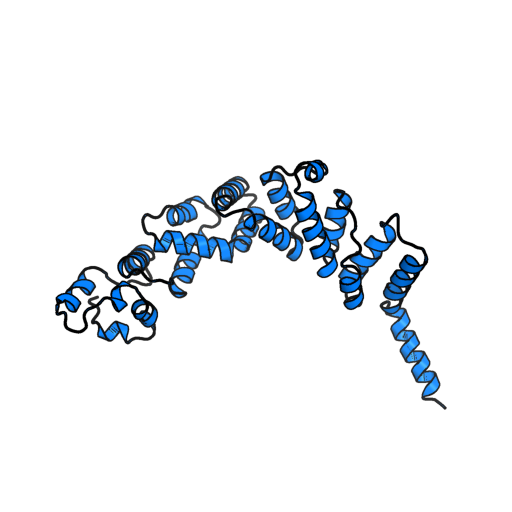51 C C . GLU A 1 201 ? 16.902 -5.924 -15.394 1.00 83.56 201 GLU A C 1
ATOM 1753 O O . GLU A 1 201 ? 16.096 -6.395 -14.581 1.00 83.56 201 GLU A O 1
ATOM 1758 N N . PHE A 1 202 ? 16.810 -6.187 -16.700 1.00 77.62 202 PHE A N 1
ATOM 1759 C CA . PHE A 1 202 ? 15.803 -7.083 -17.251 1.00 77.62 202 PHE A CA 1
ATOM 1760 C C . PHE A 1 202 ? 15.998 -8.535 -16.788 1.00 77.62 202 PHE A C 1
ATOM 1762 O O . PHE A 1 202 ? 17.042 -9.144 -17.018 1.00 77.62 202 PHE A O 1
ATOM 1769 N N . LYS A 1 203 ? 14.936 -9.153 -16.253 1.00 69.81 203 LYS A N 1
ATOM 1770 C CA . LYS A 1 203 ? 14.835 -10.616 -16.121 1.00 69.81 203 LYS A CA 1
ATOM 1771 C C . LYS A 1 203 ? 13.737 -11.169 -17.029 1.00 69.81 203 LYS A C 1
ATOM 1773 O O . LYS A 1 203 ? 12.589 -10.739 -16.979 1.00 69.81 203 LYS A O 1
ATOM 1778 N N . ASN A 1 204 ? 14.078 -12.198 -17.807 1.00 65.25 204 ASN A N 1
ATOM 1779 C CA . ASN A 1 204 ? 13.193 -12.827 -18.801 1.00 65.25 204 ASN A CA 1
ATOM 1780 C C . ASN A 1 204 ? 11.948 -13.537 -18.224 1.00 65.25 204 ASN A C 1
ATOM 1782 O O . ASN A 1 204 ? 11.097 -13.989 -18.987 1.00 65.25 204 ASN A O 1
ATOM 1786 N N . LEU A 1 205 ? 11.815 -13.645 -16.898 1.00 62.59 205 LEU A N 1
ATOM 1787 C CA . LEU A 1 205 ? 10.837 -14.514 -16.228 1.00 62.59 205 LEU A CA 1
ATOM 1788 C C . LEU A 1 205 ? 9.363 -14.164 -16.508 1.00 62.59 205 LEU A C 1
ATOM 1790 O O . LEU A 1 205 ? 8.511 -15.041 -16.410 1.00 62.59 205 LEU A O 1
ATOM 1794 N N . TYR A 1 206 ? 9.041 -12.922 -16.891 1.00 70.12 206 TYR A N 1
ATOM 1795 C CA . TYR A 1 206 ? 7.642 -12.463 -16.986 1.00 70.12 206 TYR A CA 1
ATOM 1796 C C . TYR A 1 206 ? 7.220 -11.938 -18.359 1.00 70.12 206 TYR A C 1
ATOM 1798 O O . TYR A 1 206 ? 6.097 -11.454 -18.519 1.00 70.12 206 TYR A O 1
ATOM 1806 N N . ILE A 1 207 ? 8.071 -12.093 -19.375 1.00 75.12 207 ILE A N 1
ATOM 1807 C CA . ILE A 1 207 ? 7.762 -11.668 -20.747 1.00 75.12 207 ILE A CA 1
ATOM 1808 C C . ILE A 1 207 ? 6.589 -12.475 -21.312 1.00 75.12 207 ILE A C 1
ATOM 1810 O O . ILE A 1 207 ? 5.694 -11.914 -21.939 1.00 75.12 207 ILE A O 1
ATOM 1814 N N . SER A 1 208 ? 6.522 -13.774 -21.010 1.00 76.19 208 SER A N 1
ATOM 1815 C CA . SER A 1 208 ? 5.414 -14.649 -21.415 1.00 76.19 208 SER A CA 1
ATOM 1816 C C . SER A 1 208 ? 4.049 -14.142 -20.932 1.00 76.19 208 SER A C 1
ATOM 1818 O O . SER A 1 208 ? 3.058 -14.245 -21.651 1.00 76.19 208 SER A O 1
ATOM 1820 N N . SER A 1 209 ? 3.995 -13.540 -19.738 1.00 75.50 209 SER A N 1
ATOM 1821 C CA . SER A 1 209 ? 2.768 -12.948 -19.194 1.00 75.50 209 SER A CA 1
ATOM 1822 C C . SER A 1 209 ? 2.339 -11.700 -19.960 1.00 75.50 209 SER A C 1
ATOM 1824 O O . SER A 1 209 ? 1.139 -11.476 -20.112 1.00 75.50 209 SER A O 1
ATOM 1826 N N . ALA A 1 210 ? 3.297 -10.904 -20.444 1.00 77.19 210 ALA A N 1
ATOM 1827 C CA . ALA A 1 210 ? 2.999 -9.743 -21.272 1.00 77.19 210 ALA A CA 1
ATOM 1828 C C . ALA A 1 210 ? 2.518 -10.150 -22.669 1.00 77.19 210 ALA A C 1
ATOM 1830 O O . ALA A 1 210 ? 1.555 -9.581 -23.171 1.00 77.19 210 ALA A O 1
ATOM 1831 N N . ILE A 1 211 ? 3.115 -11.198 -23.249 1.00 82.00 211 ILE A N 1
ATOM 1832 C CA . ILE A 1 211 ? 2.706 -11.738 -24.553 1.00 82.00 211 ILE A CA 1
ATOM 1833 C C . ILE A 1 211 ? 1.264 -12.247 -24.521 1.00 82.00 211 ILE A C 1
ATOM 1835 O O . ILE A 1 211 ? 0.501 -11.973 -25.437 1.00 82.00 211 ILE A O 1
ATOM 1839 N N . LYS A 1 212 ? 0.841 -12.927 -23.448 1.00 83.44 212 LYS A N 1
ATOM 1840 C CA . LYS A 1 212 ? -0.556 -13.387 -23.302 1.00 83.44 212 LYS A CA 1
ATOM 1841 C C . LYS A 1 212 ? -1.592 -12.256 -23.319 1.00 83.44 212 LYS A C 1
ATOM 1843 O O . LYS A 1 212 ? -2.777 -12.532 -23.437 1.00 83.44 212 LYS A O 1
ATOM 1848 N N . LYS A 1 213 ? -1.167 -11.005 -23.128 1.00 85.69 213 LYS A N 1
ATOM 1849 C CA . LYS A 1 213 ? -2.031 -9.818 -23.059 1.00 85.69 213 LYS A CA 1
ATOM 1850 C C . LYS A 1 213 ? -1.610 -8.755 -24.070 1.00 85.69 213 LYS A C 1
ATOM 1852 O O . LYS A 1 213 ? -1.877 -7.574 -23.859 1.00 85.69 213 LYS A O 1
ATOM 1857 N N . ILE A 1 214 ? -0.923 -9.167 -25.138 1.00 83.75 214 ILE A N 1
ATOM 1858 C CA . ILE A 1 214 ? -0.269 -8.256 -26.079 1.00 83.75 214 ILE A CA 1
ATOM 1859 C C . ILE A 1 214 ? -1.256 -7.424 -26.905 1.00 83.75 214 ILE A C 1
ATOM 1861 O O . ILE A 1 214 ? -0.887 -6.391 -27.439 1.00 83.75 214 ILE A O 1
ATOM 1865 N N . GLU A 1 215 ? -2.536 -7.792 -26.939 1.00 82.69 215 GLU A N 1
ATOM 1866 C CA . GLU A 1 215 ? -3.607 -6.961 -27.509 1.00 82.69 215 GLU A CA 1
ATOM 1867 C C . GLU A 1 215 ? -3.781 -5.627 -26.759 1.00 82.69 215 GLU A C 1
ATOM 1869 O O . GLU A 1 215 ? -4.254 -4.637 -27.314 1.00 82.69 215 GLU A O 1
ATOM 1874 N N . ASN A 1 216 ? -3.369 -5.559 -25.488 1.00 85.81 216 ASN A N 1
ATOM 1875 C CA . ASN A 1 216 ? -3.414 -4.326 -24.716 1.00 85.81 216 ASN A CA 1
ATOM 1876 C C . ASN A 1 216 ? -2.183 -3.447 -25.012 1.00 85.81 216 ASN A C 1
ATOM 1878 O O . ASN A 1 216 ? -1.038 -3.848 -24.786 1.00 85.81 216 ASN A O 1
ATOM 1882 N N . LYS A 1 217 ? -2.437 -2.200 -25.435 1.00 87.38 217 LYS A N 1
ATOM 1883 C CA . LYS A 1 217 ? -1.415 -1.209 -25.825 1.00 87.38 217 LYS A CA 1
ATOM 1884 C C . LYS A 1 217 ? -0.311 -1.000 -24.786 1.00 87.38 217 LYS A C 1
ATOM 1886 O O . LYS A 1 217 ? 0.841 -0.806 -25.159 1.00 87.38 217 LYS A O 1
ATOM 1891 N N . GLU A 1 218 ? -0.617 -1.051 -23.492 1.00 88.69 218 GLU A N 1
ATOM 1892 C CA . GLU A 1 218 ? 0.411 -0.874 -22.460 1.00 88.69 218 GLU A CA 1
ATOM 1893 C C . GLU A 1 218 ? 1.376 -2.063 -22.394 1.00 88.69 218 GLU A C 1
ATOM 1895 O O . GLU A 1 218 ? 2.577 -1.881 -22.196 1.00 88.69 218 GLU A O 1
ATOM 1900 N N . TYR A 1 219 ? 0.890 -3.281 -22.638 1.00 88.31 219 TYR A N 1
ATOM 1901 C CA . TYR A 1 219 ? 1.754 -4.457 -22.739 1.00 88.31 219 TYR A CA 1
ATOM 1902 C C . TYR A 1 219 ? 2.595 -4.427 -24.019 1.00 88.31 219 TYR A C 1
ATOM 1904 O O . TYR A 1 219 ? 3.760 -4.821 -23.970 1.00 88.31 219 TYR A O 1
ATOM 1912 N N . GLN A 1 220 ? 2.061 -3.895 -25.127 1.00 88.12 220 GLN A N 1
ATOM 1913 C CA . GLN A 1 220 ? 2.840 -3.652 -26.350 1.00 88.12 220 GLN A CA 1
ATOM 1914 C C . GLN A 1 220 ? 3.983 -2.675 -26.094 1.00 88.12 220 GLN A C 1
ATOM 1916 O O . GLN A 1 220 ? 5.121 -2.967 -26.454 1.00 88.12 220 GLN A O 1
ATOM 1921 N N . LYS A 1 221 ? 3.712 -1.549 -25.417 1.00 90.19 221 LYS A N 1
ATOM 1922 C CA . LYS A 1 221 ? 4.747 -0.574 -25.037 1.00 90.19 221 LYS A CA 1
ATOM 1923 C C . LYS A 1 221 ? 5.826 -1.210 -24.162 1.00 90.19 221 LYS A C 1
ATOM 1925 O O . LYS A 1 221 ? 7.008 -1.028 -24.442 1.00 90.19 221 LYS A O 1
ATOM 1930 N N . CYS A 1 222 ? 5.438 -1.987 -23.146 1.00 89.44 222 CYS A N 1
ATOM 1931 C CA . CYS A 1 222 ? 6.390 -2.722 -22.312 1.00 89.44 222 CYS A CA 1
ATOM 1932 C C . CYS A 1 222 ? 7.243 -3.702 -23.131 1.00 89.44 222 CYS A C 1
ATOM 1934 O O . CYS A 1 222 ? 8.462 -3.721 -22.973 1.00 89.44 222 CYS A O 1
ATOM 1936 N N . LEU A 1 223 ? 6.623 -4.511 -23.999 1.00 88.38 223 LEU A N 1
ATOM 1937 C CA . LEU A 1 223 ? 7.334 -5.516 -24.791 1.00 88.38 223 LEU A CA 1
ATOM 1938 C C . LEU A 1 223 ? 8.260 -4.873 -25.825 1.00 88.38 223 LEU A C 1
ATOM 1940 O O . LEU A 1 223 ? 9.406 -5.295 -25.944 1.00 88.38 223 LEU A O 1
ATOM 1944 N N . LYS A 1 224 ? 7.800 -3.828 -26.520 1.00 88.88 224 LYS A N 1
ATOM 1945 C CA . LYS A 1 224 ? 8.622 -3.055 -27.456 1.00 88.88 224 LYS A CA 1
ATOM 1946 C C . LYS A 1 224 ? 9.834 -2.459 -26.742 1.00 88.88 224 LYS A C 1
ATOM 1948 O O . LYS A 1 224 ? 10.963 -2.721 -27.135 1.00 88.88 224 LYS A O 1
ATOM 1953 N N . TYR A 1 225 ? 9.608 -1.764 -25.626 1.00 90.25 225 TYR A N 1
ATOM 1954 C CA . TYR A 1 225 ? 10.693 -1.190 -24.832 1.00 90.25 225 TYR A CA 1
ATOM 1955 C C . TYR A 1 225 ? 11.682 -2.250 -24.338 1.00 90.25 225 TYR A C 1
ATOM 1957 O O . TYR A 1 225 ? 12.889 -2.031 -24.394 1.00 90.25 225 TYR A O 1
ATOM 1965 N N . PHE A 1 226 ? 11.192 -3.413 -23.899 1.00 89.06 226 PHE A N 1
ATOM 1966 C CA . PHE A 1 226 ? 12.046 -4.541 -23.538 1.00 89.06 226 PHE A CA 1
ATOM 1967 C C . PHE A 1 226 ? 12.937 -4.970 -24.713 1.00 89.06 226 PHE A C 1
ATOM 1969 O O . PHE A 1 226 ? 14.149 -5.044 -24.545 1.00 89.06 226 PHE A O 1
ATOM 1976 N N . VAL A 1 227 ? 12.357 -5.222 -25.894 1.00 86.62 227 VAL A N 1
ATOM 1977 C CA . VAL A 1 227 ? 13.090 -5.669 -27.095 1.00 86.62 227 VAL A CA 1
ATOM 1978 C C . VAL A 1 227 ? 14.150 -4.653 -27.519 1.00 86.62 227 VAL A C 1
ATOM 1980 O O . VAL A 1 227 ? 15.265 -5.038 -27.881 1.00 86.62 227 VAL A O 1
ATOM 1983 N N . ASP A 1 228 ? 13.822 -3.367 -27.450 1.00 86.69 228 ASP A N 1
ATOM 1984 C CA . ASP A 1 228 ? 14.714 -2.285 -27.866 1.00 86.69 228 ASP A CA 1
ATOM 1985 C C . ASP A 1 228 ? 15.924 -2.134 -26.928 1.00 86.69 228 ASP A C 1
ATOM 1987 O O . ASP A 1 228 ? 17.006 -1.774 -27.381 1.00 86.69 228 ASP A O 1
ATOM 1991 N N . ASN A 1 229 ? 15.774 -2.456 -25.638 1.00 88.06 229 ASN A N 1
ATOM 1992 C CA . ASN A 1 229 ? 16.789 -2.164 -24.617 1.00 88.06 229 ASN A CA 1
ATOM 1993 C C . ASN A 1 229 ? 17.527 -3.398 -24.072 1.00 88.06 229 ASN A C 1
ATOM 1995 O O . ASN A 1 229 ? 18.545 -3.263 -23.389 1.00 88.06 229 ASN A O 1
ATOM 1999 N N . VAL A 1 230 ? 17.052 -4.615 -24.348 1.00 85.25 230 VAL A N 1
ATOM 2000 C CA . VAL A 1 230 ? 17.738 -5.835 -23.910 1.00 85.25 230 VAL A CA 1
ATOM 2001 C C . VAL A 1 230 ? 18.992 -6.092 -24.759 1.00 85.25 230 VAL A C 1
ATOM 2003 O O . VAL A 1 230 ? 18.918 -6.341 -25.963 1.00 85.25 230 VAL A O 1
ATOM 2006 N N . LYS A 1 231 ? 20.169 -6.059 -24.121 1.00 79.12 231 LYS A N 1
ATOM 2007 C CA . LYS A 1 231 ? 21.465 -6.224 -24.808 1.00 79.12 231 LYS A CA 1
ATOM 2008 C C . LYS A 1 231 ? 21.708 -7.658 -25.299 1.00 79.12 231 LYS A C 1
ATOM 2010 O O . LYS A 1 231 ? 22.124 -7.860 -26.431 1.00 79.12 231 LYS A O 1
ATOM 2015 N N . ASN A 1 232 ? 21.375 -8.660 -24.481 1.00 78.69 232 ASN A N 1
ATOM 2016 C CA . ASN A 1 232 ? 21.754 -10.063 -24.716 1.00 78.69 232 ASN A CA 1
ATOM 2017 C C . ASN A 1 232 ? 20.576 -10.936 -25.174 1.00 78.69 232 ASN A C 1
ATOM 2019 O O . ASN A 1 232 ? 20.349 -12.032 -24.654 1.00 78.69 232 ASN A O 1
ATOM 2023 N N . LEU A 1 233 ? 19.777 -10.441 -26.118 1.00 79.81 233 LEU A N 1
ATOM 2024 C CA . LEU A 1 233 ? 18.667 -11.208 -26.676 1.00 79.81 233 LEU A CA 1
ATOM 2025 C C . LEU A 1 233 ? 19.088 -11.877 -27.983 1.00 79.81 233 LEU A C 1
ATOM 2027 O O . LEU A 1 233 ? 19.491 -11.194 -28.920 1.00 79.81 233 LEU A O 1
ATOM 2031 N N . SER A 1 234 ? 18.963 -13.205 -28.055 1.00 82.75 234 SER A N 1
ATOM 2032 C CA . SER A 1 234 ? 19.250 -13.939 -29.289 1.00 82.75 234 SER A CA 1
ATOM 2033 C C . SER A 1 234 ? 18.363 -13.464 -30.442 1.00 82.75 234 SER A C 1
ATOM 2035 O O . SER A 1 234 ? 17.210 -13.070 -30.232 1.00 82.75 234 SER A O 1
ATOM 2037 N N . GLN A 1 235 ? 18.886 -13.549 -31.667 1.00 84.62 235 GLN A N 1
ATOM 2038 C CA . GLN A 1 235 ? 18.176 -13.134 -32.878 1.00 84.62 235 GLN A CA 1
ATOM 2039 C C . GLN A 1 235 ? 16.795 -13.796 -32.991 1.00 84.62 235 GLN A C 1
ATOM 2041 O O . GLN A 1 235 ? 15.792 -13.100 -33.127 1.00 84.62 235 GLN A O 1
ATOM 2046 N N . TRP A 1 236 ? 16.723 -15.115 -32.787 1.00 85.50 236 TRP A N 1
ATOM 2047 C CA . TRP A 1 236 ? 15.460 -15.858 -32.785 1.00 85.50 236 TRP A CA 1
ATOM 2048 C C . TRP A 1 236 ? 14.433 -15.302 -31.781 1.00 85.50 236 TRP A C 1
ATOM 2050 O O . TRP A 1 236 ? 13.256 -15.149 -32.104 1.00 85.50 236 TRP A O 1
ATOM 2060 N N . LYS A 1 237 ? 14.857 -14.944 -30.557 1.00 82.50 237 LYS A N 1
ATOM 2061 C CA . LYS A 1 237 ? 13.942 -14.370 -29.552 1.00 82.50 237 LYS A CA 1
ATOM 2062 C C . LYS A 1 237 ? 13.464 -12.978 -29.960 1.00 82.50 237 LYS A C 1
ATOM 2064 O O . LYS A 1 237 ? 12.296 -12.652 -29.751 1.00 82.50 237 LYS A O 1
ATOM 2069 N N . ARG A 1 238 ? 14.352 -12.163 -30.537 1.00 82.44 238 ARG A N 1
ATOM 2070 C CA . ARG A 1 238 ? 14.017 -10.830 -31.055 1.00 82.44 238 ARG A CA 1
ATOM 2071 C C . ARG A 1 238 ? 12.974 -10.930 -32.170 1.00 82.44 238 ARG A C 1
ATOM 2073 O O . ARG A 1 238 ? 11.960 -10.238 -32.117 1.00 82.44 238 ARG A O 1
ATOM 2080 N N . GLU A 1 239 ? 13.171 -11.841 -33.120 1.00 84.81 239 GLU A N 1
ATOM 2081 C CA . GLU A 1 239 ? 12.219 -12.129 -34.200 1.00 84.81 239 GLU A CA 1
ATOM 2082 C C . GLU A 1 239 ? 10.873 -12.630 -33.666 1.00 84.81 239 GLU A C 1
ATOM 2084 O O . GLU A 1 239 ? 9.825 -12.133 -34.081 1.00 84.81 239 GLU A O 1
ATOM 2089 N N . TYR A 1 240 ? 10.885 -13.544 -32.691 1.00 86.00 240 TYR A N 1
ATOM 2090 C CA . TYR A 1 240 ? 9.669 -14.044 -32.050 1.00 86.00 240 TYR A CA 1
ATOM 2091 C C . TYR A 1 240 ? 8.844 -12.919 -31.401 1.00 86.00 240 TYR A C 1
ATOM 2093 O O . TYR A 1 240 ? 7.634 -12.838 -31.626 1.00 86.00 240 TYR A O 1
ATOM 2101 N N . PHE A 1 241 ? 9.475 -12.025 -30.630 1.00 83.75 241 PHE A N 1
ATOM 2102 C CA . PHE A 1 241 ? 8.766 -10.901 -30.007 1.00 83.75 241 PHE A CA 1
ATOM 2103 C C . PHE A 1 241 ? 8.271 -9.883 -31.036 1.00 83.75 241 PHE A C 1
ATOM 2105 O O . PHE A 1 241 ? 7.134 -9.423 -30.931 1.00 83.75 241 PHE A O 1
ATOM 2112 N N . ASN A 1 242 ? 9.070 -9.586 -32.063 1.00 83.50 242 ASN A N 1
ATOM 2113 C CA . ASN A 1 242 ? 8.661 -8.707 -33.158 1.00 83.50 242 ASN A CA 1
ATOM 2114 C C . ASN A 1 242 ? 7.461 -9.272 -33.924 1.00 83.50 242 ASN A C 1
ATOM 2116 O O . ASN A 1 242 ? 6.542 -8.526 -34.257 1.00 83.50 242 ASN A O 1
ATOM 2120 N N . ARG A 1 243 ? 7.425 -10.587 -34.166 1.00 85.19 243 ARG A N 1
ATOM 2121 C CA . ARG A 1 243 ? 6.267 -11.253 -34.772 1.00 85.19 243 ARG A CA 1
ATOM 2122 C C . ARG A 1 243 ? 5.027 -11.115 -33.889 1.00 85.19 243 ARG A C 1
ATOM 2124 O O . ARG A 1 243 ? 3.983 -10.719 -34.390 1.00 85.19 243 ARG A O 1
ATOM 2131 N N . LYS A 1 244 ? 5.155 -11.343 -32.575 1.00 83.94 244 LYS A N 1
ATOM 2132 C CA . LYS A 1 244 ? 4.042 -11.182 -31.622 1.00 83.94 244 LYS A CA 1
ATOM 2133 C C . LYS A 1 244 ? 3.506 -9.751 -31.550 1.00 83.94 244 LYS A C 1
ATOM 2135 O O . LYS A 1 244 ? 2.304 -9.574 -31.410 1.00 83.94 244 LYS A O 1
ATOM 2140 N N . LEU A 1 245 ? 4.371 -8.744 -31.678 1.00 80.56 245 LEU A N 1
ATOM 2141 C CA . LEU A 1 245 ? 3.955 -7.340 -31.772 1.00 80.56 245 LEU A CA 1
ATOM 2142 C C . LEU A 1 245 ? 3.206 -7.047 -33.084 1.00 80.56 245 LEU A C 1
ATOM 2144 O O . LEU A 1 245 ? 2.191 -6.355 -33.062 1.00 80.56 245 LEU A O 1
ATOM 2148 N N . LYS A 1 246 ? 3.670 -7.606 -34.212 1.00 79.06 246 LYS A N 1
ATOM 2149 C CA . LYS A 1 246 ? 3.033 -7.448 -35.533 1.00 79.06 246 LYS A CA 1
ATOM 2150 C C . LYS A 1 246 ? 1.664 -8.126 -35.624 1.00 79.06 246 LYS A C 1
ATOM 2152 O O . LYS A 1 246 ? 0.753 -7.549 -36.200 1.00 79.06 246 LYS A O 1
ATOM 2157 N N . GLU A 1 247 ? 1.500 -9.304 -35.018 1.00 72.00 247 GLU A N 1
ATOM 2158 C CA . GLU A 1 247 ? 0.216 -10.029 -34.954 1.00 72.00 247 GLU A CA 1
ATOM 2159 C C . GLU A 1 247 ? -0.905 -9.200 -34.289 1.00 72.00 247 GLU A C 1
ATOM 2161 O O . GLU A 1 247 ? -2.078 -9.428 -34.561 1.00 72.00 247 GLU A O 1
ATOM 2166 N N . THR A 1 248 ? -0.558 -8.218 -33.447 1.00 68.00 248 THR A N 1
ATOM 2167 C CA . THR A 1 248 ? -1.519 -7.335 -32.757 1.00 68.00 248 THR A CA 1
ATOM 2168 C C . THR A 1 248 ? -1.744 -5.975 -33.413 1.00 68.00 248 THR A C 1
ATOM 2170 O O . THR A 1 248 ? -2.526 -5.172 -32.901 1.00 68.00 248 THR A O 1
ATOM 2173 N N . ASP A 1 249 ? -1.058 -5.687 -34.519 1.00 57.75 249 ASP A N 1
ATOM 2174 C CA . ASP A 1 249 ? -1.274 -4.468 -35.296 1.00 57.75 249 ASP A CA 1
ATOM 2175 C C . ASP A 1 249 ? -2.613 -4.597 -36.059 1.00 57.75 249 ASP A C 1
ATOM 2177 O O . ASP A 1 249 ? -2.823 -5.620 -36.724 1.00 57.75 249 ASP A O 1
ATOM 2181 N N . PRO A 1 250 ? -3.538 -3.611 -36.010 1.00 54.00 250 PRO A N 1
ATOM 2182 C CA . PRO A 1 250 ? -4.799 -3.643 -36.767 1.00 54.00 250 PRO A CA 1
ATOM 2183 C C . PRO A 1 250 ? -4.626 -3.979 -38.256 1.00 54.00 250 PRO A C 1
ATOM 2185 O O . PRO A 1 250 ? -5.520 -4.552 -38.881 1.00 54.00 250 PRO A O 1
ATOM 2188 N N . TYR A 1 251 ? -3.445 -3.681 -38.805 1.00 43.31 251 TYR A N 1
ATOM 2189 C CA . TYR A 1 251 ? -3.058 -4.006 -40.174 1.00 43.31 251 TYR A CA 1
ATOM 2190 C C . TYR A 1 251 ? -3.076 -5.520 -40.489 1.00 43.31 251 TYR A C 1
ATOM 2192 O O . TYR A 1 251 ? -3.361 -5.908 -41.622 1.00 43.31 251 TYR A O 1
ATOM 2200 N N . PHE A 1 252 ? -2.831 -6.397 -39.506 1.00 44.25 252 PHE A N 1
ATOM 2201 C CA . PHE A 1 252 ? -2.859 -7.857 -39.694 1.00 44.25 252 PHE A CA 1
ATOM 2202 C C . PHE A 1 252 ? -4.261 -8.465 -39.542 1.00 44.25 252 PHE A C 1
ATOM 2204 O O . PHE A 1 252 ? -4.602 -9.383 -40.291 1.00 44.25 252 PHE A O 1
ATOM 2211 N N . PHE A 1 253 ? -5.115 -7.909 -38.675 1.00 45.62 253 PHE A N 1
ATOM 2212 C CA . PHE A 1 253 ? -6.528 -8.311 -38.593 1.00 45.62 253 PHE A CA 1
ATOM 2213 C C . PHE A 1 253 ? -7.293 -7.991 -39.889 1.00 45.62 253 PHE A C 1
ATOM 2215 O O . PHE A 1 253 ? -8.102 -8.800 -40.345 1.00 45.62 253 PHE A O 1
ATOM 2222 N N . GLY A 1 254 ? -6.978 -6.864 -40.541 1.00 43.47 254 GLY A N 1
ATOM 2223 C CA . GLY A 1 254 ? -7.566 -6.494 -41.834 1.00 43.47 254 GLY A CA 1
ATOM 2224 C C . GLY A 1 254 ? -7.196 -7.441 -42.985 1.00 43.47 254 GLY A C 1
ATOM 2225 O O . GLY A 1 254 ? -8.027 -7.709 -43.852 1.00 43.47 254 GLY A O 1
ATOM 2226 N N . LYS A 1 255 ? -5.982 -8.013 -42.986 1.00 41.00 255 LYS A N 1
ATOM 2227 C CA . LYS A 1 255 ? -5.565 -8.997 -44.003 1.00 41.00 255 LYS A CA 1
ATOM 2228 C C . LYS A 1 255 ? -6.086 -10.412 -43.740 1.00 41.00 255 LYS A C 1
ATOM 2230 O O . LYS A 1 255 ? -6.372 -11.110 -44.706 1.00 41.00 255 LYS A O 1
ATOM 2235 N N . GLY A 1 256 ? -6.263 -10.818 -42.479 1.00 45.62 256 GLY A N 1
ATOM 2236 C CA . GLY A 1 256 ? -6.899 -12.100 -42.142 1.00 45.62 256 GLY A CA 1
ATOM 2237 C C . GLY A 1 256 ? -8.359 -12.179 -42.606 1.00 45.62 256 GLY A C 1
ATOM 2238 O O . GLY A 1 256 ? -8.769 -13.185 -43.173 1.00 45.62 256 GLY A O 1
ATOM 2239 N N . MET A 1 257 ? -9.112 -11.081 -42.462 1.00 42.50 257 MET A N 1
ATOM 2240 C CA . MET A 1 257 ? -10.489 -10.967 -42.971 1.00 42.50 257 MET A CA 1
ATOM 2241 C C . MET A 1 257 ? -10.556 -10.878 -44.504 1.00 42.50 257 MET A C 1
ATOM 2243 O O . MET A 1 257 ? -11.456 -11.453 -45.109 1.00 42.50 257 MET A O 1
ATOM 2247 N N . ASN A 1 258 ? -9.596 -10.210 -45.155 1.00 43.66 258 ASN A N 1
ATOM 2248 C CA . ASN A 1 258 ? -9.549 -10.164 -46.622 1.00 43.66 258 ASN A CA 1
ATOM 2249 C C . ASN A 1 258 ? -9.128 -11.500 -47.252 1.00 43.66 258 ASN A C 1
ATOM 2251 O O . ASN A 1 258 ? -9.595 -11.810 -48.339 1.00 43.66 258 ASN A O 1
ATOM 2255 N N . LEU A 1 259 ? -8.294 -12.308 -46.588 1.00 39.47 259 LEU A N 1
ATOM 2256 C CA . LEU A 1 259 ? -7.977 -13.661 -47.060 1.00 39.47 259 LEU A CA 1
ATOM 2257 C C . LEU A 1 259 ? -9.167 -14.618 -46.899 1.00 39.47 259 LEU A C 1
ATOM 2259 O O . LEU A 1 259 ? -9.381 -15.433 -47.784 1.00 39.47 259 LEU A O 1
ATOM 2263 N N . LEU A 1 260 ? -9.983 -14.484 -45.847 1.00 40.41 260 LEU A N 1
ATOM 2264 C CA . LEU A 1 260 ? -11.224 -15.262 -45.703 1.00 40.41 260 LEU A CA 1
ATOM 2265 C C . LEU A 1 260 ? -12.293 -14.868 -46.736 1.00 40.41 260 LEU A C 1
ATOM 2267 O O . LEU A 1 260 ? -12.946 -15.745 -47.284 1.00 40.41 260 LEU A O 1
ATOM 2271 N N . ARG A 1 261 ? -12.403 -13.582 -47.097 1.00 43.16 261 ARG A N 1
ATOM 2272 C CA . ARG A 1 261 ? -13.310 -13.136 -48.174 1.00 43.16 261 ARG A CA 1
ATOM 2273 C C . ARG A 1 261 ? -12.934 -13.635 -49.567 1.00 43.16 261 ARG A C 1
ATOM 2275 O O . ARG A 1 261 ? -13.814 -13.711 -50.407 1.00 43.16 261 ARG A O 1
ATOM 2282 N N . ILE A 1 262 ? -11.661 -13.952 -49.811 1.00 44.09 262 ILE A N 1
ATOM 2283 C CA . ILE A 1 262 ? -11.207 -14.523 -51.090 1.00 44.09 262 ILE A CA 1
ATOM 2284 C C . ILE A 1 262 ? -11.507 -16.035 -51.158 1.00 44.09 262 ILE A C 1
ATOM 2286 O O . ILE A 1 262 ? -11.608 -16.572 -52.250 1.00 44.09 262 ILE A O 1
ATOM 2290 N N . TYR A 1 263 ? -11.711 -16.707 -50.017 1.00 39.34 263 TYR A N 1
ATOM 2291 C CA . TYR A 1 263 ? -12.085 -18.130 -49.954 1.00 39.34 263 TYR A CA 1
ATOM 2292 C C . TYR A 1 263 ? -13.596 -18.382 -49.793 1.00 39.34 263 TYR A C 1
ATOM 2294 O O . TYR A 1 263 ? -14.025 -19.520 -49.923 1.00 39.34 263 TYR A O 1
ATOM 2302 N N . GLU A 1 264 ? -14.406 -17.354 -49.519 1.00 38.97 264 GLU A N 1
ATOM 2303 C CA . GLU A 1 264 ? -15.882 -17.438 -49.511 1.00 38.97 264 GLU A CA 1
ATOM 2304 C C . GLU A 1 264 ? -16.514 -17.031 -50.859 1.00 38.97 264 GLU A C 1
ATOM 2306 O O . GLU A 1 264 ? -17.736 -16.952 -50.970 1.00 38.97 264 GLU A O 1
ATOM 2311 N N . SER A 1 265 ? -15.694 -16.748 -51.876 1.00 44.34 265 SER A N 1
ATOM 2312 C CA . SER A 1 265 ? -16.133 -16.325 -53.212 1.00 44.34 265 SER A CA 1
ATOM 2313 C C . SER A 1 265 ? -15.787 -17.304 -54.342 1.00 44.34 265 SER A C 1
ATOM 2315 O O . SER A 1 265 ? -15.823 -16.886 -55.496 1.00 44.34 265 SER A O 1
ATOM 2317 N N . ASP A 1 266 ? -15.506 -18.570 -54.017 1.00 36.75 266 ASP A N 1
ATOM 2318 C CA . ASP A 1 266 ? -15.525 -19.703 -54.960 1.00 36.75 266 ASP A CA 1
ATOM 2319 C C . ASP A 1 266 ? -16.542 -20.761 -54.499 1.00 36.75 266 ASP A C 1
ATOM 2321 O O . ASP A 1 266 ? -16.458 -21.194 -53.324 1.00 36.75 266 ASP A O 1
#

Secondary structure (DSSP, 8-state):
----GGGGGSGGGTTGGGSHHHHT--TT-GGGGTHHHH----TT-HHHHHHHHHHTT-SS--HHHHHHHHHHHTTSTTSHHHHHHHHT-S-HHHHHHHHHHHHHHHHHHHHHHHHTT-HHHHHHHHHHHHTSTTHHHHHHHHHHHHHT-HHHHHHHHHHTT--TTGGGTTTTHHHHHHHHHHHHHHT-HHHHHHHHHTTPPP-GGGHHHHHTTTTSHHHHHHHHHHHHH-TT--HHHHHHHHHHHHHTSHHHHHHHHHHHHHHS--

pLDDT: mean 75.76, std 14.53, range [36.75, 94.75]

Organism: NCBI:txid1070528

Foldseek 3Di:
DQDDPCCCVPPVNVQLCQFPQNVPDDPPDPCNRVVRVVQPDDLLDLVSPLVNCVVSRGPDDDPSSLVNLCVVCVVCLQPCVSLVCQCPDPRVSSNVSSVVSCLVCVVVSLVVCVVVVVLVSVLVVVVVCVVVDDPSLLVQLLVCLVVVPVVSNVSSCVSVVPAFPCCVVVVVLVSLLVSLLSCLLVLSLSVVVVSVVSPNDDDPPRLVSLLVVLLDPSSLSNLVVCLVPDPPDDPVRSVVSVVSNVCNPVVNVVVVVVVVVVVVPD

Radius of gyration: 27.73 Å; chains: 1; bounding box: 58×39×94 Å